Protein AF-A0A1S1LNN0-F1 (afdb_monomer_lite)

InterPro domains:
  IPR021235 Protein of unknown function DUF2637 [PF10935] (146-205)

pLDDT: mean 70.89, std 19.02, range [33.06, 95.12]

Sequence (319 aa):
MTMLDDARTRTDLAAPGPTVPAPIHAKPAAAVIARPAARAPEPTARRRWRFTLGRGTNPALRTIEEHARAQARAFCWAWLLFAMVGSVSGNVLHAWMTAPAALRLGAAVAAIFPPLLLLGATHLVALLISTRRRQYRVIDLVVLVVVMLGAIGVAVFAFTISFYALRDLMVLFGQGSNVAWRWPIAVDLSLIVSSLAMLSLTEARITRSMEAEANSESYDAPAGAEHGEPARPTARRLWWESIAAEVREELIDTRNIADLTPQRLGEILERMYDRSESDRGIRDYTRLRQKEVGAIREAADGVLARTPAADERQRSSAG

Radius of gyration: 38.38 Å; chains: 1; bounding box: 107×59×106 Å

Structure (mmCIF, N/CA/C/O backbone):
data_AF-A0A1S1LNN0-F1
#
_entry.id   AF-A0A1S1LNN0-F1
#
loop_
_atom_site.group_PDB
_atom_site.id
_atom_site.type_symbol
_atom_site.label_atom_id
_atom_site.label_alt_id
_atom_site.label_comp_id
_atom_site.label_asym_id
_atom_site.label_entity_id
_atom_site.label_seq_id
_atom_site.pdbx_PDB_ins_code
_atom_site.Cartn_x
_atom_site.Cartn_y
_atom_site.Cartn_z
_atom_site.occupancy
_atom_site.B_iso_or_equiv
_atom_site.auth_seq_id
_atom_site.auth_comp_id
_atom_site.auth_asym_id
_atom_site.auth_atom_id
_atom_site.pdbx_PDB_model_num
ATOM 1 N N . MET A 1 1 ? 18.664 -1.784 43.456 1.00 34.84 1 MET A N 1
ATOM 2 C CA . MET A 1 1 ? 20.070 -2.141 43.726 1.00 34.84 1 MET A CA 1
ATOM 3 C C . MET A 1 1 ? 20.064 -3.593 44.164 1.00 34.84 1 MET A C 1
ATOM 5 O O . MET A 1 1 ? 19.402 -3.880 45.149 1.00 34.84 1 MET A O 1
ATOM 9 N N . THR A 1 2 ? 20.382 -4.538 43.267 1.00 38.56 2 THR A N 1
ATOM 10 C CA . THR A 1 2 ? 21.723 -5.171 43.147 1.00 38.56 2 THR A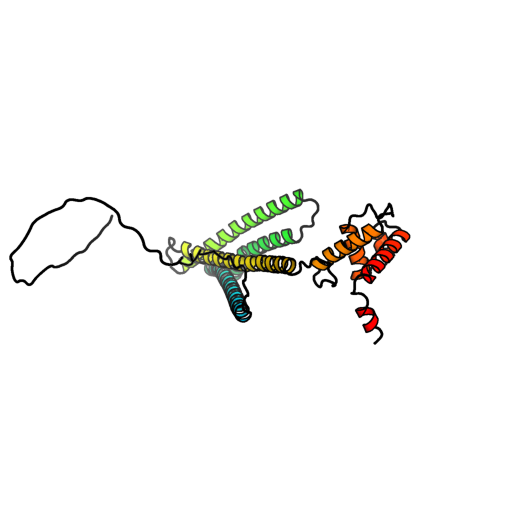 CA 1
ATOM 11 C C . THR A 1 2 ? 22.219 -5.652 44.512 1.00 38.56 2 THR A C 1
ATOM 13 O O . THR A 1 2 ? 22.266 -4.863 45.442 1.00 38.56 2 THR A O 1
ATOM 16 N N . MET A 1 3 ? 22.639 -6.890 44.726 1.00 36.28 3 MET A N 1
ATOM 17 C CA . MET A 1 3 ? 23.088 -7.976 43.852 1.00 36.28 3 MET A CA 1
ATOM 18 C C . MET A 1 3 ? 23.411 -9.156 44.796 1.00 36.28 3 MET A C 1
ATOM 20 O O . MET A 1 3 ? 23.685 -8.872 45.957 1.00 36.28 3 MET A O 1
ATOM 24 N N . LEU A 1 4 ? 23.381 -10.393 44.265 1.00 41.41 4 LEU A N 1
ATOM 25 C CA . LEU A 1 4 ? 24.386 -11.484 44.384 1.00 41.41 4 LEU A CA 1
ATOM 26 C C . LEU A 1 4 ? 24.995 -11.777 45.769 1.00 41.41 4 LEU A C 1
ATOM 28 O O . LEU A 1 4 ? 25.242 -10.899 46.576 1.00 41.41 4 LEU A O 1
ATOM 32 N N . ASP A 1 5 ? 25.436 -12.964 46.128 1.00 43.03 5 ASP A N 1
ATOM 33 C CA . ASP A 1 5 ? 25.590 -14.307 45.568 1.00 43.03 5 ASP A CA 1
ATOM 34 C C . ASP A 1 5 ? 25.956 -15.099 46.842 1.00 43.03 5 ASP A C 1
ATOM 36 O O . ASP A 1 5 ? 26.529 -14.558 47.791 1.00 43.03 5 ASP A O 1
ATOM 40 N N . ASP A 1 6 ? 25.452 -16.301 47.052 1.00 43.91 6 ASP A N 1
ATOM 41 C CA . ASP A 1 6 ? 26.082 -17.531 46.576 1.00 43.91 6 ASP A CA 1
ATOM 42 C C . ASP A 1 6 ? 27.543 -17.713 47.032 1.00 43.91 6 ASP A C 1
ATOM 44 O O . ASP A 1 6 ? 28.437 -16.938 46.707 1.00 43.91 6 ASP A O 1
ATOM 48 N N . ALA A 1 7 ? 27.762 -18.766 47.819 1.00 37.34 7 ALA A N 1
ATOM 49 C CA . ALA A 1 7 ? 28.762 -19.798 47.545 1.00 37.34 7 ALA A CA 1
ATOM 50 C C . ALA A 1 7 ? 28.971 -20.635 48.808 1.00 37.34 7 ALA A C 1
ATOM 52 O O . ALA A 1 7 ? 29.681 -20.290 49.756 1.00 37.34 7 ALA A O 1
ATOM 53 N N . ARG A 1 8 ? 28.318 -21.790 48.794 1.00 35.38 8 ARG A N 1
ATOM 54 C CA . ARG A 1 8 ? 28.466 -22.857 49.766 1.00 35.38 8 ARG A CA 1
ATOM 55 C C . ARG A 1 8 ? 29.575 -23.794 49.279 1.00 35.38 8 ARG A C 1
ATOM 57 O O . ARG A 1 8 ? 29.458 -24.355 48.198 1.00 35.38 8 ARG A O 1
ATOM 64 N N . THR A 1 9 ? 30.528 -24.063 50.177 1.00 39.56 9 THR A N 1
ATOM 65 C CA . THR A 1 9 ? 31.214 -25.360 50.394 1.00 39.56 9 THR A CA 1
ATOM 66 C C . THR A 1 9 ? 32.145 -25.908 49.308 1.00 39.56 9 THR A C 1
ATOM 68 O O . THR A 1 9 ? 31.902 -25.775 48.125 1.00 39.56 9 THR A O 1
ATOM 71 N N . ARG A 1 10 ? 33.177 -26.683 49.626 1.00 36.56 10 ARG A N 1
ATOM 72 C CA . ARG A 1 10 ? 33.871 -27.033 50.873 1.00 36.56 10 ARG A CA 1
ATOM 73 C C . ARG A 1 10 ? 35.053 -27.864 50.402 1.00 36.56 10 ARG A C 1
ATOM 75 O O . ARG A 1 10 ? 34.904 -28.769 49.588 1.00 36.56 10 ARG A O 1
ATOM 82 N N . THR A 1 11 ? 36.196 -27.472 50.909 1.00 36.09 11 THR A N 1
ATOM 83 C CA . THR A 1 11 ? 37.508 -28.073 50.784 1.00 36.09 11 THR A CA 1
ATOM 84 C C . THR A 1 11 ? 37.557 -29.472 51.417 1.00 36.09 11 THR A C 1
ATOM 86 O O . THR A 1 11 ? 36.691 -29.818 52.224 1.00 36.09 11 THR A O 1
ATOM 89 N N . ASP A 1 12 ? 38.660 -30.168 51.120 1.00 35.72 12 ASP A N 1
ATOM 90 C CA . ASP A 1 12 ? 39.371 -31.099 52.013 1.00 35.72 12 ASP A CA 1
ATOM 91 C C . ASP A 1 12 ? 38.894 -32.560 52.069 1.00 35.72 12 ASP A C 1
ATOM 93 O O . ASP A 1 12 ? 37.705 -32.845 52.033 1.00 35.72 12 ASP A O 1
ATOM 97 N N . LEU A 1 13 ? 39.742 -33.583 52.228 1.00 42.28 13 LEU A N 1
ATOM 98 C CA . LEU A 1 13 ? 41.198 -33.744 52.411 1.00 42.28 13 LEU A CA 1
ATOM 99 C C . LEU A 1 13 ? 41.449 -35.270 52.449 1.00 42.28 13 LEU A C 1
ATOM 101 O O . LEU A 1 13 ? 40.583 -35.988 52.944 1.00 42.28 13 LEU A O 1
ATOM 105 N N . ALA A 1 14 ? 42.632 -35.743 52.032 1.00 33.88 14 ALA A N 1
ATOM 106 C CA . ALA A 1 14 ? 43.402 -36.844 52.662 1.00 33.88 14 ALA A CA 1
ATOM 107 C C . ALA A 1 14 ? 44.598 -37.225 51.748 1.00 33.88 14 ALA A C 1
ATOM 109 O O . ALA A 1 14 ? 44.382 -37.842 50.713 1.00 33.88 14 ALA A O 1
ATOM 110 N N . ALA A 1 15 ? 45.824 -36.709 51.928 1.00 49.59 15 ALA A N 1
ATOM 111 C CA . ALA A 1 15 ? 46.864 -37.058 52.927 1.00 49.59 15 ALA A CA 1
ATOM 112 C C . ALA A 1 15 ? 47.795 -38.232 52.454 1.00 49.59 15 ALA A C 1
ATOM 114 O O . ALA A 1 15 ? 47.484 -38.870 51.454 1.00 49.59 15 ALA A O 1
ATOM 115 N N . PRO A 1 16 ? 48.992 -38.461 53.044 1.00 60.56 16 PRO A N 1
ATOM 116 C CA . PRO A 1 16 ? 50.269 -37.982 52.484 1.00 60.56 16 PRO A CA 1
ATOM 117 C C . PRO A 1 16 ? 51.408 -39.040 52.473 1.00 60.56 16 PRO A C 1
ATOM 119 O O . PRO A 1 16 ? 51.288 -40.121 53.040 1.00 60.56 16 PRO A O 1
ATOM 122 N N . GLY A 1 17 ? 52.569 -38.703 51.897 1.00 33.94 17 GLY A N 1
ATOM 123 C CA . GLY A 1 17 ? 53.827 -39.441 52.096 1.00 33.94 17 GLY A CA 1
ATOM 124 C C . GLY A 1 17 ? 55.053 -38.623 51.647 1.00 33.94 17 GLY A C 1
ATOM 125 O O . GLY A 1 17 ? 54.920 -37.859 50.692 1.00 33.94 17 GLY A O 1
ATOM 126 N N . PRO A 1 18 ? 56.210 -38.683 52.340 1.00 54.28 18 PRO A N 1
ATOM 127 C CA . PRO A 1 18 ? 57.025 -37.487 52.568 1.00 54.28 18 PRO A CA 1
ATOM 128 C C . PRO A 1 18 ? 58.434 -37.504 51.929 1.00 54.28 18 PRO A C 1
ATOM 130 O O . PRO A 1 18 ? 59.085 -38.539 51.918 1.00 54.28 18 PRO A O 1
ATOM 133 N N . THR A 1 19 ? 58.896 -36.301 51.526 1.00 45.16 19 THR A N 1
ATOM 134 C CA . THR A 1 19 ? 60.246 -35.682 51.722 1.00 45.16 19 THR A CA 1
ATOM 135 C C . THR A 1 19 ? 61.495 -36.407 51.154 1.00 45.16 19 THR A C 1
ATOM 137 O O . THR A 1 19 ? 61.570 -37.622 51.193 1.00 45.16 19 THR A O 1
ATOM 140 N N . VAL A 1 20 ? 62.564 -35.797 50.609 1.00 53.25 20 VAL A N 1
ATOM 141 C CA . VAL A 1 20 ? 63.583 -34.796 51.070 1.00 53.25 20 VAL A CA 1
ATOM 142 C C . VAL A 1 20 ? 64.494 -34.527 49.789 1.00 53.25 20 VAL A C 1
ATOM 144 O O . VAL A 1 20 ? 64.314 -35.250 48.809 1.00 53.25 20 VAL A O 1
ATOM 147 N N . PRO A 1 21 ? 65.410 -33.526 49.645 1.00 53.28 21 PRO A N 1
ATOM 148 C CA . PRO A 1 21 ? 65.233 -32.407 48.705 1.00 53.28 21 PRO A CA 1
ATOM 149 C C . PRO A 1 21 ? 66.476 -32.049 47.817 1.00 53.28 21 PRO A C 1
ATOM 151 O O . PRO A 1 21 ? 67.539 -32.635 47.955 1.00 53.28 21 PRO A O 1
ATOM 154 N N . ALA A 1 22 ? 66.293 -31.066 46.914 1.00 40.25 22 ALA A N 1
ATOM 155 C CA . ALA A 1 22 ? 67.127 -29.881 46.561 1.00 40.25 22 ALA A CA 1
ATOM 156 C C . ALA A 1 22 ? 68.687 -29.944 46.415 1.00 40.25 22 ALA A C 1
ATOM 158 O O . ALA A 1 22 ? 69.334 -30.864 46.891 1.00 40.25 22 ALA A O 1
ATOM 159 N N . PRO A 1 23 ? 69.369 -28.851 45.992 1.00 57.62 23 PRO A N 1
ATOM 160 C CA . PRO A 1 23 ? 69.166 -27.913 44.866 1.00 57.62 23 PRO A CA 1
ATOM 161 C C . PRO A 1 23 ? 70.494 -27.647 44.086 1.00 57.62 23 PRO A C 1
ATOM 163 O O . PRO A 1 23 ? 71.524 -28.223 44.413 1.00 57.62 23 PRO A O 1
ATOM 166 N N . ILE A 1 24 ? 70.498 -26.725 43.104 1.00 39.38 24 ILE A N 1
ATOM 167 C CA . ILE A 1 24 ? 71.428 -25.560 42.979 1.00 39.38 24 ILE A CA 1
ATOM 168 C C . ILE A 1 24 ? 71.543 -25.053 41.514 1.00 39.38 24 ILE A C 1
ATOM 170 O O . ILE A 1 24 ? 71.919 -25.769 40.591 1.00 39.38 24 ILE A O 1
ATOM 174 N N . HIS A 1 25 ? 71.192 -23.768 41.356 1.00 39.44 25 HIS A N 1
ATOM 175 C CA . HIS A 1 25 ? 71.489 -22.792 40.285 1.00 39.44 25 HIS A CA 1
ATOM 176 C C . HIS A 1 25 ? 72.979 -22.770 39.849 1.00 39.44 25 HIS A C 1
ATOM 178 O O . HIS A 1 25 ? 73.832 -23.089 40.656 1.00 39.44 25 HIS A O 1
ATOM 184 N N . ALA A 1 26 ? 73.471 -22.267 38.711 1.00 37.06 26 ALA A N 1
ATOM 185 C CA . ALA A 1 26 ? 72.989 -21.703 37.448 1.00 37.06 26 ALA A CA 1
ATOM 186 C C . ALA A 1 26 ? 74.243 -21.382 36.571 1.00 37.06 26 ALA A C 1
ATOM 188 O O . ALA A 1 26 ? 75.288 -21.102 37.142 1.00 37.06 26 ALA A O 1
ATOM 189 N N . LYS A 1 27 ? 74.086 -21.395 35.225 1.00 37.97 27 LYS A N 1
ATOM 190 C CA . LYS A 1 27 ? 74.720 -20.614 34.103 1.00 37.97 27 LYS A CA 1
ATOM 191 C C . LYS A 1 27 ? 76.198 -20.116 34.176 1.00 37.97 27 LYS A C 1
ATOM 193 O O . LYS A 1 27 ? 76.626 -19.684 35.236 1.00 37.97 27 LYS A O 1
ATOM 198 N N . PRO A 1 28 ? 76.936 -19.964 33.038 1.00 44.88 28 PRO A N 1
ATOM 199 C CA . PRO A 1 28 ? 76.603 -18.990 31.973 1.00 44.88 28 PRO A CA 1
ATOM 200 C C . PRO A 1 28 ? 76.977 -19.397 30.516 1.00 44.88 28 PRO A C 1
ATOM 202 O O . PRO A 1 28 ? 77.306 -20.538 30.228 1.00 44.88 28 PRO A O 1
ATOM 205 N N . ALA A 1 29 ? 76.802 -18.447 29.587 1.00 37.69 29 ALA A N 1
ATOM 206 C CA . ALA A 1 29 ? 76.735 -18.558 28.124 1.00 37.69 29 ALA A CA 1
ATOM 207 C C . ALA A 1 29 ? 78.073 -18.386 27.369 1.00 37.69 29 ALA A C 1
ATOM 209 O O . ALA A 1 29 ? 78.942 -17.693 27.883 1.00 37.69 29 ALA A O 1
ATOM 210 N N . ALA A 1 30 ? 78.160 -18.877 26.117 1.00 34.41 30 ALA A N 1
ATOM 211 C CA . ALA A 1 30 ? 78.734 -18.190 2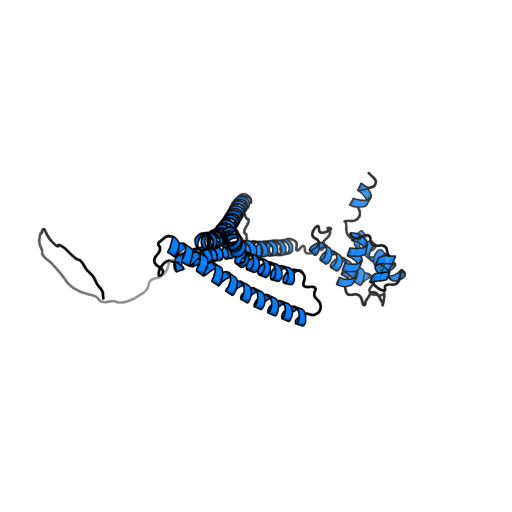4.933 1.00 34.41 30 ALA A CA 1
ATOM 212 C C . ALA A 1 30 ? 78.755 -19.097 23.667 1.00 34.41 30 ALA A C 1
ATOM 214 O O . ALA A 1 30 ? 79.081 -20.268 23.788 1.00 34.41 30 ALA A O 1
ATOM 215 N N . ALA A 1 31 ? 78.383 -18.522 22.502 1.00 33.06 31 ALA A N 1
ATOM 216 C CA . ALA A 1 31 ? 79.024 -18.560 21.157 1.00 33.06 31 ALA A CA 1
ATOM 217 C C . ALA A 1 31 ? 79.656 -19.890 20.621 1.00 33.06 31 ALA A C 1
ATOM 219 O O . ALA A 1 31 ? 80.317 -20.585 21.364 1.00 33.06 31 ALA A O 1
ATOM 220 N N . VAL A 1 32 ? 79.671 -20.321 19.345 1.00 35.94 32 VAL A N 1
ATOM 221 C CA . VAL A 1 32 ? 79.468 -19.742 17.999 1.00 35.94 32 VAL A CA 1
ATOM 222 C C . VAL A 1 32 ? 79.773 -20.874 16.968 1.00 35.94 32 VAL A C 1
ATOM 224 O O . VAL A 1 32 ? 80.665 -21.676 17.206 1.00 35.94 32 VAL A O 1
ATOM 227 N N . ILE A 1 33 ? 79.061 -20.893 15.825 1.00 40.41 33 ILE A N 1
ATOM 228 C CA . ILE A 1 33 ? 79.388 -21.479 14.489 1.00 40.41 33 ILE A CA 1
ATOM 229 C C . ILE A 1 33 ? 79.557 -23.012 14.307 1.00 40.41 33 ILE A C 1
ATOM 231 O O . ILE A 1 33 ? 80.569 -23.588 14.683 1.00 40.41 33 ILE A O 1
ATOM 235 N N . ALA A 1 34 ? 78.658 -23.606 13.498 1.00 34.88 34 ALA A N 1
ATOM 236 C CA . ALA A 1 34 ? 79.009 -24.482 12.360 1.00 34.88 34 ALA A CA 1
ATOM 237 C C . ALA A 1 34 ? 77.820 -24.676 11.375 1.00 34.88 34 ALA A C 1
ATOM 239 O O . ALA A 1 34 ? 76.770 -25.204 11.730 1.00 34.88 34 ALA A O 1
ATOM 240 N N . ARG A 1 35 ? 78.005 -24.278 10.110 1.00 37.50 35 ARG A N 1
ATOM 241 C CA . ARG A 1 35 ? 77.348 -24.798 8.878 1.00 37.50 35 ARG A CA 1
ATOM 242 C C . ARG A 1 35 ? 78.519 -25.348 8.023 1.00 37.50 35 ARG A C 1
ATOM 244 O O . ARG A 1 35 ? 79.588 -24.756 8.179 1.00 37.50 35 ARG A O 1
ATOM 251 N N . PRO A 1 36 ? 78.406 -26.347 7.108 1.00 47.22 36 PRO A N 1
ATOM 252 C CA . PRO A 1 36 ? 77.242 -26.637 6.256 1.00 47.22 36 PRO A CA 1
ATOM 253 C C . PRO A 1 36 ? 76.986 -28.127 5.894 1.00 47.22 36 PRO A C 1
ATOM 255 O O . PRO A 1 36 ? 77.869 -28.966 5.963 1.00 47.22 36 PRO A O 1
ATOM 258 N N . ALA A 1 37 ? 75.790 -28.436 5.381 1.00 39.66 37 ALA A N 1
ATOM 259 C CA . ALA A 1 37 ? 75.609 -29.396 4.282 1.00 39.66 37 ALA A CA 1
ATOM 260 C C . ALA A 1 37 ? 74.232 -29.179 3.640 1.00 39.66 37 ALA A C 1
ATOM 262 O O . ALA A 1 37 ? 73.208 -29.112 4.319 1.00 39.66 37 ALA A O 1
ATOM 263 N N . ALA A 1 38 ? 74.238 -28.996 2.325 1.00 49.12 38 ALA A N 1
ATOM 264 C CA . ALA A 1 38 ? 73.082 -28.700 1.498 1.00 49.12 38 ALA A CA 1
ATOM 265 C C . ALA A 1 38 ? 72.064 -29.854 1.481 1.00 49.12 38 ALA A C 1
ATOM 267 O O . ALA A 1 38 ? 72.428 -31.012 1.279 1.00 49.12 38 ALA A O 1
ATOM 268 N N . ARG A 1 39 ? 70.774 -29.523 1.598 1.00 40.53 39 ARG A N 1
ATOM 269 C CA . ARG A 1 39 ? 69.677 -30.391 1.157 1.00 40.53 39 ARG A CA 1
ATOM 270 C C . ARG A 1 39 ? 68.624 -29.553 0.429 1.00 40.53 39 ARG A C 1
ATOM 272 O O . ARG A 1 39 ? 68.425 -28.390 0.762 1.00 40.53 39 ARG A O 1
ATOM 279 N N . ALA A 1 40 ? 68.084 -30.173 -0.615 1.00 49.84 40 ALA A N 1
ATOM 280 C CA . ALA A 1 40 ? 67.358 -29.660 -1.777 1.00 49.84 40 ALA A CA 1
ATOM 281 C C . ALA A 1 40 ? 66.280 -28.577 -1.529 1.00 49.84 40 ALA A C 1
ATOM 283 O O . ALA A 1 40 ? 65.714 -28.513 -0.440 1.00 49.84 40 ALA A O 1
ATOM 284 N N . PRO A 1 41 ? 65.963 -27.747 -2.548 1.00 46.62 41 PRO A N 1
ATOM 285 C CA . PRO A 1 41 ? 64.968 -26.687 -2.421 1.00 46.62 41 PRO A CA 1
ATOM 286 C C . PRO A 1 41 ? 63.565 -27.264 -2.199 1.00 46.62 41 PRO A C 1
ATOM 288 O O . PRO A 1 41 ? 63.041 -27.992 -3.043 1.00 46.62 41 PRO A O 1
ATOM 291 N N . GLU A 1 42 ? 62.939 -26.899 -1.079 1.00 48.78 42 GLU A N 1
ATOM 292 C CA . GLU A 1 42 ? 61.504 -27.087 -0.893 1.00 48.78 42 GLU A CA 1
ATOM 293 C C . GLU A 1 42 ? 60.728 -26.288 -1.952 1.00 48.78 42 GLU A C 1
ATOM 295 O O . GLU A 1 42 ? 61.027 -25.106 -2.180 1.00 48.78 42 GLU A O 1
ATOM 300 N N . PRO A 1 43 ? 59.689 -26.870 -2.577 1.00 47.56 43 PRO A N 1
ATOM 301 C CA . PRO A 1 43 ? 58.743 -26.084 -3.338 1.00 47.56 43 PRO A CA 1
ATOM 302 C C . PRO A 1 43 ? 57.985 -25.203 -2.349 1.00 47.56 43 PRO A C 1
ATOM 304 O O . PRO A 1 43 ? 57.064 -25.643 -1.664 1.00 47.56 43 PRO A O 1
ATOM 307 N N . THR A 1 44 ? 58.385 -23.934 -2.284 1.00 45.69 44 THR A N 1
ATOM 308 C CA . THR A 1 44 ? 57.585 -22.872 -1.682 1.00 45.69 44 THR A CA 1
ATOM 309 C C . THR A 1 44 ? 56.177 -22.950 -2.262 1.00 45.69 44 THR A C 1
ATOM 311 O O . THR A 1 44 ? 55.905 -22.517 -3.383 1.00 45.69 44 THR A O 1
ATOM 314 N N . ALA A 1 45 ? 55.262 -23.521 -1.482 1.00 49.62 45 ALA A N 1
ATOM 315 C CA . ALA A 1 45 ? 53.837 -23.422 -1.704 1.00 49.62 45 ALA A CA 1
ATOM 316 C C . ALA A 1 45 ? 53.452 -21.959 -1.463 1.00 49.62 45 ALA A C 1
ATOM 318 O O . ALA A 1 45 ? 52.895 -21.582 -0.433 1.00 49.62 45 ALA A O 1
ATOM 319 N N . ARG A 1 46 ? 53.792 -21.100 -2.432 1.00 47.44 46 ARG A N 1
ATOM 320 C CA . ARG A 1 46 ? 53.172 -19.797 -2.610 1.00 47.44 46 ARG A CA 1
ATOM 321 C C . ARG A 1 46 ? 51.688 -20.085 -2.729 1.00 47.44 46 ARG A C 1
ATOM 323 O O . ARG A 1 46 ? 51.208 -20.507 -3.780 1.00 47.44 46 ARG A O 1
ATOM 330 N N . ARG A 1 47 ? 50.980 -19.864 -1.624 1.00 52.47 47 ARG A N 1
ATOM 331 C CA . ARG A 1 47 ? 49.527 -19.778 -1.526 1.00 52.47 47 ARG A CA 1
ATOM 332 C C . ARG A 1 47 ? 49.090 -18.609 -2.413 1.00 52.47 47 ARG A C 1
ATOM 334 O O . ARG A 1 47 ? 48.857 -17.494 -1.965 1.00 52.47 47 ARG A O 1
ATOM 341 N N . ARG A 1 48 ? 49.095 -18.847 -3.724 1.00 43.00 48 ARG A N 1
ATOM 342 C CA . ARG A 1 48 ? 48.541 -17.960 -4.733 1.00 43.00 48 ARG A CA 1
ATOM 343 C C . ARG A 1 48 ? 47.040 -18.074 -4.537 1.00 43.00 48 ARG A C 1
ATOM 345 O O . ARG A 1 48 ? 46.454 -19.094 -4.889 1.00 43.00 48 ARG A O 1
ATOM 352 N N . TRP A 1 49 ? 46.445 -17.057 -3.921 1.00 42.88 49 TRP A N 1
ATOM 353 C CA . TRP A 1 49 ? 45.005 -16.844 -3.931 1.00 42.88 49 TRP A CA 1
ATOM 354 C C . TRP A 1 49 ? 44.565 -16.759 -5.392 1.00 42.88 49 TRP A C 1
ATOM 356 O O . TRP A 1 49 ? 44.607 -15.703 -6.018 1.00 42.88 49 TRP A O 1
ATOM 366 N N . ARG A 1 50 ? 44.233 -17.909 -5.982 1.00 39.03 50 ARG A N 1
ATOM 367 C CA . ARG A 1 50 ? 43.533 -17.960 -7.256 1.00 39.03 50 ARG A CA 1
ATOM 368 C C . ARG A 1 50 ? 42.102 -17.580 -6.915 1.00 39.03 50 ARG A C 1
ATOM 370 O O . ARG A 1 50 ? 41.336 -18.409 -6.438 1.00 39.03 50 ARG A O 1
ATOM 377 N N . PHE A 1 51 ? 41.774 -16.310 -7.125 1.00 47.56 51 PHE A N 1
ATOM 378 C CA . PHE A 1 51 ? 40.408 -15.897 -7.413 1.00 47.56 51 PHE A CA 1
ATOM 379 C C . PHE A 1 51 ? 39.971 -16.645 -8.676 1.00 47.56 51 PHE A C 1
ATOM 381 O O . PHE A 1 51 ? 40.094 -16.153 -9.792 1.00 47.56 51 PHE A O 1
ATOM 388 N N . THR A 1 52 ? 39.529 -17.887 -8.520 1.00 47.19 52 THR A N 1
ATOM 389 C CA . THR A 1 52 ? 38.777 -18.576 -9.560 1.00 47.19 52 THR A CA 1
ATOM 390 C C . THR A 1 52 ? 37.349 -18.056 -9.480 1.00 47.19 52 THR A C 1
ATOM 392 O O . THR A 1 52 ? 36.495 -18.656 -8.827 1.00 47.19 52 THR A O 1
ATOM 395 N N . LEU A 1 53 ? 37.089 -16.925 -10.146 1.00 52.19 53 LEU A N 1
ATOM 396 C CA . LEU A 1 53 ? 35.775 -16.693 -10.741 1.00 52.19 53 LEU A CA 1
ATOM 397 C C . LEU A 1 53 ? 35.587 -17.779 -11.802 1.00 52.19 53 LEU A C 1
ATOM 399 O O . LEU A 1 53 ? 36.003 -17.665 -12.945 1.00 52.19 53 LEU A O 1
ATOM 403 N N . GLY A 1 54 ? 35.036 -18.892 -11.353 1.00 47.09 54 GLY A N 1
ATOM 404 C CA . GLY A 1 54 ? 34.703 -20.045 -12.167 1.00 47.09 54 GLY A CA 1
ATOM 405 C C . GLY A 1 54 ? 33.554 -20.753 -11.486 1.00 47.09 54 GLY A C 1
ATOM 406 O O . GLY A 1 54 ? 33.676 -21.904 -11.082 1.00 47.09 54 GLY A O 1
ATOM 407 N N . ARG A 1 55 ? 32.451 -20.028 -11.259 1.00 52.09 55 ARG A N 1
ATOM 408 C CA . ARG A 1 55 ? 31.232 -20.603 -10.694 1.00 52.09 55 ARG A CA 1
ATOM 409 C C . ARG A 1 55 ? 30.510 -21.374 -11.802 1.00 52.09 55 ARG A C 1
ATOM 411 O O . ARG A 1 55 ? 29.464 -20.952 -12.288 1.00 52.09 55 ARG A O 1
ATOM 418 N N . GLY A 1 56 ? 31.080 -22.515 -12.189 1.00 52.16 56 GLY A N 1
ATOM 419 C CA . GLY A 1 56 ? 30.335 -23.587 -12.837 1.00 52.16 56 GLY A CA 1
ATOM 420 C C . GLY A 1 56 ? 29.258 -24.035 -11.857 1.00 52.16 56 GLY A C 1
ATOM 421 O O . GLY A 1 56 ? 29.505 -24.825 -10.951 1.00 52.16 56 GLY A O 1
ATOM 422 N N . THR A 1 57 ? 28.086 -23.417 -11.947 1.00 60.53 57 THR A N 1
ATOM 423 C CA . THR A 1 57 ? 26.956 -23.732 -11.077 1.00 60.53 57 THR A CA 1
ATOM 424 C C . THR A 1 57 ? 26.359 -25.029 -11.595 1.00 60.53 57 THR A C 1
ATOM 426 O O . THR A 1 57 ? 25.793 -25.063 -12.684 1.00 60.53 57 THR A O 1
ATOM 429 N N . ASN A 1 58 ? 26.540 -26.112 -10.838 1.00 65.50 58 ASN A N 1
ATOM 430 C CA . ASN A 1 58 ? 25.962 -27.410 -11.165 1.00 65.50 58 ASN A CA 1
ATOM 431 C C . ASN A 1 58 ? 24.436 -27.238 -11.358 1.00 65.50 58 ASN A C 1
ATOM 433 O O . ASN A 1 58 ? 23.797 -26.660 -10.470 1.00 65.50 58 ASN A O 1
ATOM 437 N N . PRO A 1 59 ? 23.841 -27.684 -12.483 1.00 69.88 59 PRO A N 1
ATOM 438 C CA . PRO A 1 59 ? 22.416 -27.493 -12.761 1.00 69.88 59 PRO A CA 1
ATOM 439 C C . PRO A 1 59 ? 21.516 -28.018 -11.634 1.00 69.88 59 PRO A C 1
ATOM 441 O O . PRO A 1 59 ? 20.518 -27.380 -11.315 1.00 69.88 59 PRO A O 1
ATOM 444 N N . ALA A 1 60 ? 21.921 -29.091 -10.945 1.00 70.38 60 ALA A N 1
ATOM 445 C CA . ALA A 1 60 ? 21.190 -29.628 -9.796 1.00 70.38 60 ALA A CA 1
ATOM 446 C C . ALA A 1 60 ? 21.181 -28.688 -8.570 1.00 70.38 60 ALA A C 1
ATOM 448 O O . ALA A 1 60 ? 20.201 -28.633 -7.828 1.00 70.38 60 ALA A O 1
ATOM 449 N N . LEU A 1 61 ? 22.249 -27.911 -8.348 1.00 70.00 61 LEU A N 1
ATOM 450 C CA . LEU A 1 61 ? 22.289 -26.913 -7.270 1.00 70.00 61 LEU A CA 1
ATOM 451 C C . LEU A 1 61 ? 21.449 -25.680 -7.628 1.00 70.00 61 LEU A C 1
ATOM 453 O O . LEU A 1 61 ? 20.761 -25.145 -6.763 1.00 70.00 61 LEU A O 1
ATOM 457 N N . ARG A 1 62 ? 21.430 -25.274 -8.909 1.00 69.81 62 ARG A N 1
ATOM 458 C CA . ARG A 1 62 ? 20.560 -24.184 -9.389 1.00 69.81 62 ARG A CA 1
ATOM 459 C C . ARG A 1 62 ? 19.090 -24.495 -9.158 1.00 69.81 62 ARG A C 1
ATOM 461 O O . ARG A 1 62 ? 18.385 -23.652 -8.612 1.00 69.81 62 ARG A O 1
ATOM 468 N N . THR A 1 63 ? 18.648 -25.706 -9.498 1.00 75.50 63 THR A N 1
ATOM 469 C CA . THR A 1 63 ? 17.255 -26.109 -9.287 1.00 75.50 63 THR A CA 1
ATOM 470 C C . THR A 1 63 ? 16.893 -26.081 -7.805 1.00 75.50 63 THR A C 1
ATOM 472 O O . THR A 1 63 ? 15.865 -25.514 -7.452 1.00 75.50 63 THR A O 1
ATOM 475 N N . ILE A 1 64 ? 17.743 -26.599 -6.911 1.00 78.31 64 ILE A N 1
ATOM 476 C CA . ILE A 1 64 ? 17.480 -26.567 -5.459 1.00 78.31 64 ILE A CA 1
ATOM 477 C C . ILE A 1 64 ? 17.392 -25.120 -4.948 1.00 78.31 64 ILE A C 1
ATOM 479 O O . ILE A 1 64 ? 16.460 -24.772 -4.222 1.00 78.31 64 ILE A O 1
ATOM 483 N N . GLU A 1 65 ? 18.312 -24.248 -5.366 1.00 78.88 65 GLU A N 1
ATOM 484 C CA . GLU A 1 65 ? 18.292 -22.835 -4.983 1.00 78.88 65 GLU A CA 1
ATOM 485 C C . GLU A 1 65 ? 17.073 -22.075 -5.533 1.00 78.88 65 GLU A C 1
ATOM 487 O O . GLU A 1 65 ? 16.564 -21.161 -4.884 1.00 78.88 65 GLU A O 1
ATOM 492 N N . GLU A 1 66 ? 16.612 -22.395 -6.741 1.00 80.00 66 GLU A N 1
ATOM 493 C CA . GLU A 1 66 ? 15.415 -21.798 -7.341 1.00 80.00 66 GLU A CA 1
ATOM 494 C C . GLU A 1 66 ? 14.145 -22.198 -6.590 1.00 80.00 66 GLU A C 1
ATOM 496 O O . GLU A 1 66 ? 13.336 -21.324 -6.268 1.00 80.00 66 GLU A O 1
ATOM 501 N N . HIS A 1 67 ? 14.010 -23.477 -6.228 1.00 80.75 67 HIS A N 1
ATOM 502 C CA . HIS A 1 67 ? 12.891 -23.964 -5.420 1.00 80.75 67 HIS A CA 1
ATOM 503 C C . HIS A 1 67 ? 12.896 -23.334 -4.023 1.00 80.75 67 HIS A C 1
ATOM 505 O O . HIS A 1 67 ? 11.860 -22.843 -3.572 1.00 80.75 67 HIS A O 1
ATOM 511 N N . ALA A 1 68 ? 14.060 -23.251 -3.370 1.00 83.25 68 ALA A N 1
ATOM 512 C CA . ALA A 1 68 ? 14.195 -22.597 -2.069 1.00 83.25 68 ALA A CA 1
ATOM 513 C C . ALA A 1 68 ? 13.822 -21.103 -2.131 1.00 83.25 68 ALA A C 1
ATOM 515 O O . ALA A 1 68 ? 13.122 -20.593 -1.257 1.00 83.25 68 ALA A O 1
ATOM 516 N N . ARG A 1 69 ? 14.224 -20.390 -3.195 1.00 80.50 69 ARG A N 1
ATOM 517 C CA . ARG A 1 69 ? 13.836 -18.984 -3.412 1.00 80.50 69 ARG A CA 1
ATOM 518 C C . ARG A 1 69 ? 12.341 -18.835 -3.672 1.00 80.50 69 ARG A C 1
ATOM 520 O O . ARG A 1 69 ? 11.742 -17.897 -3.154 1.00 80.50 69 ARG A O 1
ATOM 527 N N . ALA A 1 70 ? 11.738 -19.727 -4.457 1.00 82.31 70 ALA A N 1
ATOM 528 C CA . ALA A 1 70 ? 10.301 -19.720 -4.718 1.00 82.31 70 ALA A CA 1
ATOM 529 C C . ALA A 1 70 ? 9.497 -19.965 -3.431 1.00 82.31 70 ALA A C 1
ATOM 531 O O . ALA A 1 70 ? 8.558 -19.221 -3.154 1.00 82.31 70 ALA A O 1
ATOM 532 N N . GLN A 1 71 ? 9.921 -20.930 -2.609 1.00 84.44 71 GLN A N 1
ATOM 533 C CA . GLN A 1 71 ? 9.334 -21.200 -1.295 1.00 84.44 71 GLN A CA 1
ATOM 534 C C . GLN A 1 71 ? 9.482 -20.012 -0.343 1.00 84.44 71 GLN A C 1
ATOM 536 O O . GLN A 1 71 ? 8.494 -19.596 0.256 1.00 84.44 71 GLN A O 1
ATOM 541 N N . ALA A 1 72 ? 10.672 -19.409 -0.248 1.00 85.19 72 ALA A N 1
ATOM 542 C CA . ALA A 1 72 ? 10.887 -18.218 0.572 1.00 85.19 72 ALA A CA 1
ATOM 543 C C . ALA A 1 72 ? 9.982 -17.057 0.132 1.00 85.19 72 ALA A C 1
ATOM 545 O O . ALA A 1 72 ? 9.394 -16.373 0.968 1.00 85.19 72 ALA A O 1
ATOM 546 N N . ARG A 1 73 ? 9.809 -16.863 -1.182 1.00 85.69 73 ARG A N 1
ATOM 547 C CA . ARG A 1 73 ? 8.911 -15.837 -1.730 1.00 85.69 73 ARG A CA 1
ATOM 548 C C . ARG A 1 73 ? 7.451 -16.114 -1.403 1.00 85.69 73 ARG A C 1
ATOM 550 O O . ARG A 1 73 ? 6.758 -15.193 -0.984 1.00 85.69 73 ARG A O 1
ATOM 557 N N . ALA A 1 74 ? 7.003 -17.356 -1.583 1.00 85.88 74 ALA A N 1
ATOM 558 C CA . ALA A 1 74 ? 5.646 -17.777 -1.256 1.00 85.88 74 ALA A CA 1
ATOM 559 C C . ALA A 1 74 ? 5.363 -17.606 0.240 1.00 85.88 74 ALA A C 1
ATOM 561 O O . ALA A 1 74 ? 4.323 -17.066 0.602 1.00 85.88 74 ALA A O 1
ATOM 562 N N . PHE A 1 75 ? 6.318 -17.975 1.098 1.00 87.44 75 PHE A N 1
ATOM 563 C CA . PHE A 1 75 ? 6.229 -17.767 2.539 1.00 87.44 75 PHE A CA 1
ATOM 564 C C . PHE A 1 75 ? 6.138 -16.279 2.899 1.00 87.44 75 PHE A C 1
ATOM 566 O O . PHE A 1 75 ? 5.234 -15.893 3.633 1.00 87.44 75 PHE A O 1
ATOM 573 N N . CYS A 1 76 ? 7.007 -15.426 2.341 1.00 86.94 76 CYS A N 1
ATOM 574 C CA . CYS A 1 76 ? 6.952 -13.979 2.586 1.00 86.94 76 CYS A CA 1
ATOM 575 C C . CYS A 1 76 ? 5.610 -13.381 2.134 1.00 86.94 76 CYS A C 1
ATOM 577 O O . CYS A 1 76 ? 5.012 -12.591 2.861 1.00 86.94 76 CYS A O 1
ATOM 579 N N . TRP A 1 77 ? 5.107 -13.785 0.962 1.00 90.00 77 TRP A N 1
ATOM 580 C CA . TRP A 1 77 ? 3.802 -13.349 0.455 1.00 90.00 77 TRP A CA 1
ATOM 581 C C . TRP A 1 77 ? 2.644 -13.812 1.338 1.00 90.00 77 TRP A C 1
ATOM 583 O O . TRP A 1 77 ? 1.774 -13.011 1.673 1.00 90.00 77 TRP A O 1
ATOM 593 N N . ALA A 1 78 ? 2.646 -15.082 1.743 1.00 88.75 78 ALA A N 1
ATOM 594 C CA . ALA A 1 78 ? 1.640 -15.633 2.641 1.00 88.75 78 ALA A CA 1
ATOM 595 C C . ALA A 1 78 ? 1.657 -14.915 3.997 1.00 88.75 78 ALA A C 1
ATOM 597 O O . ALA A 1 78 ? 0.601 -14.552 4.508 1.00 88.75 78 ALA A O 1
ATOM 598 N N . TRP A 1 79 ? 2.843 -14.639 4.545 1.00 87.75 79 TRP A N 1
ATOM 599 C CA . TRP A 1 79 ? 2.993 -13.900 5.795 1.00 87.75 79 TRP A CA 1
ATOM 600 C C . TRP A 1 79 ? 2.534 -12.443 5.676 1.00 87.75 79 TRP A C 1
ATOM 602 O O . TRP A 1 79 ? 1.840 -11.952 6.561 1.00 87.75 79 TRP A O 1
ATOM 612 N N . LEU A 1 80 ? 2.864 -11.752 4.577 1.00 86.50 80 LEU A N 1
ATOM 613 C CA . LEU A 1 80 ? 2.371 -10.394 4.313 1.00 86.50 80 LEU A CA 1
ATOM 614 C C . LEU A 1 80 ? 0.847 -10.359 4.251 1.00 86.50 80 LEU A C 1
ATOM 616 O O . LEU A 1 80 ? 0.227 -9.499 4.871 1.00 86.50 80 LEU A O 1
ATOM 620 N N . LEU A 1 81 ? 0.248 -11.307 3.530 1.00 88.62 81 LEU A N 1
ATOM 621 C CA . LEU A 1 81 ? -1.200 -11.406 3.409 1.00 88.62 81 LEU A CA 1
ATOM 622 C C . LEU A 1 81 ? -1.845 -11.719 4.763 1.00 88.62 81 LEU A C 1
ATOM 624 O O . LEU A 1 81 ? -2.827 -11.085 5.133 1.00 88.62 81 LEU A O 1
ATOM 628 N N . PHE A 1 82 ? -1.254 -12.630 5.536 1.00 88.62 82 PHE A N 1
ATOM 629 C CA . PHE A 1 82 ? -1.701 -12.944 6.889 1.00 88.62 82 PHE A CA 1
ATOM 630 C C . PHE A 1 82 ? -1.640 -11.721 7.817 1.00 88.62 82 PHE A C 1
ATOM 632 O O . PHE A 1 82 ? -2.631 -11.400 8.471 1.00 88.62 82 PHE A O 1
ATOM 639 N N . ALA A 1 83 ? -0.517 -10.998 7.836 1.00 85.56 83 ALA A N 1
ATOM 640 C CA . ALA A 1 83 ? -0.346 -9.794 8.648 1.00 85.56 83 ALA A CA 1
ATOM 641 C C . ALA A 1 83 ? -1.318 -8.677 8.232 1.00 85.56 83 ALA A C 1
ATOM 643 O O . ALA A 1 83 ? -1.939 -8.047 9.088 1.00 85.56 83 ALA A O 1
ATOM 644 N N . MET A 1 84 ? -1.508 -8.468 6.925 1.00 88.94 84 MET A N 1
ATOM 645 C CA . MET A 1 84 ? -2.465 -7.497 6.390 1.00 88.94 84 MET A CA 1
ATOM 646 C C . MET A 1 84 ? -3.903 -7.847 6.794 1.00 88.94 84 MET A C 1
ATOM 648 O O . MET A 1 84 ? -4.627 -6.982 7.286 1.00 88.94 84 MET A O 1
ATOM 652 N N . VAL A 1 85 ? -4.311 -9.111 6.649 1.00 89.19 85 VAL A N 1
ATOM 653 C CA . VAL A 1 85 ? -5.641 -9.577 7.074 1.00 89.19 85 VAL A CA 1
ATOM 654 C C . VAL A 1 85 ? -5.818 -9.413 8.582 1.00 89.19 85 VAL A C 1
ATOM 656 O O . VAL A 1 85 ? -6.862 -8.927 9.012 1.00 89.19 85 VAL A O 1
ATOM 659 N N . GLY A 1 86 ? -4.810 -9.762 9.386 1.00 86.31 86 GLY A N 1
ATOM 660 C CA . GLY A 1 86 ? -4.837 -9.588 10.840 1.00 86.31 86 GLY A CA 1
ATOM 661 C C . GLY A 1 86 ? -4.988 -8.123 11.260 1.00 86.31 86 GLY A C 1
ATOM 662 O O . GLY A 1 86 ? -5.814 -7.814 12.116 1.00 86.31 86 GLY A O 1
ATOM 663 N N . SER A 1 87 ? -4.258 -7.215 10.609 1.00 87.06 87 SER A N 1
ATOM 664 C CA . SER A 1 87 ? -4.343 -5.768 10.845 1.00 87.06 87 SER A CA 1
ATOM 665 C C . SER A 1 87 ? -5.739 -5.214 10.523 1.00 87.06 87 SER A C 1
ATOM 667 O O . SER A 1 87 ? -6.374 -4.591 11.376 1.00 87.06 87 SER A O 1
ATOM 669 N N . VAL A 1 88 ? -6.278 -5.522 9.335 1.00 89.88 88 VAL A N 1
ATOM 670 C CA . VAL A 1 88 ? -7.627 -5.084 8.930 1.00 89.88 88 VAL A CA 1
ATOM 671 C C . VAL A 1 88 ? -8.695 -5.674 9.851 1.00 89.88 88 VAL A C 1
ATOM 673 O O . VAL A 1 88 ? -9.588 -4.957 10.302 1.00 89.88 88 VAL A O 1
ATOM 676 N N . SER A 1 89 ? -8.583 -6.962 10.181 1.00 89.12 89 SER A N 1
ATOM 677 C CA . SER A 1 89 ? -9.522 -7.643 11.079 1.00 89.12 89 SER A CA 1
ATOM 678 C C . SER A 1 89 ? -9.513 -7.027 12.477 1.00 89.12 89 SER A C 1
ATOM 680 O O . SER A 1 89 ? -10.575 -6.881 13.072 1.00 89.12 89 SER A O 1
ATOM 682 N N . GLY A 1 90 ? -8.347 -6.614 12.985 1.00 87.56 90 GLY A N 1
ATOM 683 C CA . GLY A 1 90 ? -8.223 -5.915 14.264 1.00 87.56 90 GLY A CA 1
ATOM 684 C C . GLY A 1 90 ? -9.005 -4.600 14.296 1.00 87.56 90 GLY A C 1
ATOM 685 O O . GLY A 1 90 ? -9.768 -4.366 15.233 1.00 87.56 90 GLY A O 1
ATOM 686 N N . ASN A 1 91 ? -8.893 -3.784 13.244 1.00 92.19 91 ASN A N 1
ATOM 687 C CA . ASN A 1 91 ? -9.647 -2.529 13.127 1.00 92.19 91 ASN A CA 1
ATOM 688 C C . ASN A 1 91 ? -11.161 -2.777 13.081 1.00 92.19 91 ASN A C 1
ATOM 690 O O . ASN A 1 91 ? -11.928 -2.125 13.792 1.00 92.19 91 ASN A O 1
ATOM 694 N N . VAL A 1 92 ? -11.585 -3.746 12.266 1.00 92.44 92 VAL A N 1
ATOM 695 C CA . VAL A 1 92 ? -12.994 -4.138 12.128 1.00 92.44 92 VAL A CA 1
ATOM 696 C C . VAL A 1 92 ? -13.552 -4.649 13.455 1.00 92.44 92 VAL A C 1
ATOM 698 O O . VAL A 1 92 ? -14.640 -4.245 13.863 1.00 92.44 92 VAL A O 1
ATOM 701 N N . LEU A 1 93 ? -12.801 -5.505 14.152 1.00 91.88 93 LEU A N 1
ATOM 702 C CA . LEU A 1 93 ? -13.218 -6.093 15.421 1.00 91.88 93 LEU A CA 1
ATOM 703 C C . LEU A 1 93 ? -13.320 -5.038 16.521 1.00 91.88 93 LEU A C 1
ATOM 705 O O . LEU A 1 93 ? -14.304 -5.022 17.258 1.00 91.88 93 LEU A O 1
ATOM 709 N N . HIS A 1 94 ? -12.347 -4.128 16.593 1.00 90.50 94 HIS A N 1
ATOM 710 C CA . HIS A 1 94 ? -12.390 -3.002 17.517 1.00 90.50 94 HIS A CA 1
ATOM 711 C C . HIS A 1 94 ? -13.654 -2.162 17.300 1.00 90.50 94 HIS A C 1
ATOM 713 O O . HIS A 1 94 ? -14.405 -1.944 18.248 1.00 90.50 94 HIS A O 1
ATOM 719 N N . ALA A 1 95 ? -13.934 -1.755 16.058 1.00 90.81 95 ALA A N 1
ATOM 720 C CA . ALA A 1 95 ? -15.116 -0.960 15.729 1.00 90.81 95 ALA A CA 1
ATOM 721 C C . ALA A 1 95 ? -16.430 -1.708 15.997 1.00 90.81 95 ALA A C 1
ATOM 723 O O . ALA A 1 95 ? -17.395 -1.119 16.480 1.00 90.81 95 ALA A O 1
ATOM 724 N N . TRP A 1 96 ? -16.474 -3.015 15.735 1.00 91.38 96 TRP A N 1
ATOM 725 C CA . TRP A 1 96 ? -17.640 -3.846 16.036 1.00 91.38 96 TRP A CA 1
ATOM 726 C C . TRP A 1 96 ? -17.931 -3.926 17.540 1.00 91.38 96 TRP A C 1
ATOM 728 O O . TRP A 1 96 ? -19.093 -3.905 17.952 1.00 91.38 96 TRP A O 1
ATOM 738 N N . MET A 1 97 ? -16.881 -4.025 18.360 1.00 90.00 97 MET A N 1
ATOM 739 C CA . MET A 1 97 ? -16.997 -4.150 19.814 1.00 90.00 97 MET A CA 1
ATOM 740 C C . MET A 1 97 ? -17.295 -2.819 20.510 1.00 90.00 97 MET A C 1
ATOM 742 O O . MET A 1 97 ? -18.003 -2.819 21.515 1.00 90.00 97 MET A O 1
ATOM 746 N N . THR A 1 98 ? -16.790 -1.697 19.994 1.00 88.56 98 THR A N 1
ATOM 747 C CA . THR A 1 98 ? -16.990 -0.368 20.598 1.00 88.56 98 THR A CA 1
ATOM 748 C C . THR A 1 98 ? -18.250 0.347 20.110 1.00 88.56 98 THR A C 1
ATOM 750 O O . THR A 1 98 ? -18.771 1.210 20.818 1.00 88.56 98 THR A O 1
ATOM 753 N N . ALA A 1 99 ? -18.779 -0.003 18.934 1.00 88.50 99 ALA A N 1
ATOM 754 C CA . ALA A 1 99 ? -19.939 0.680 18.371 1.00 88.50 99 ALA A CA 1
ATOM 755 C C . ALA A 1 99 ? -21.280 0.292 19.040 1.00 88.50 99 ALA A C 1
ATOM 757 O O . ALA A 1 99 ? -21.512 -0.880 19.371 1.00 88.50 99 ALA A O 1
ATOM 758 N N . PRO A 1 100 ? -22.231 1.247 19.152 1.00 86.50 100 PRO A N 1
ATOM 759 C CA . PRO A 1 100 ? -23.609 0.972 19.558 1.00 86.50 100 PRO A CA 1
ATOM 760 C C . PRO A 1 100 ? -24.273 -0.068 18.649 1.00 86.50 100 PRO A C 1
ATOM 762 O O . PRO A 1 100 ? -24.036 -0.079 17.441 1.00 86.50 100 PRO A O 1
ATOM 765 N N . ALA A 1 101 ? -25.163 -0.901 19.204 1.00 88.06 101 ALA A N 1
ATOM 766 C CA . ALA A 1 101 ? -25.752 -2.051 18.503 1.00 88.06 101 ALA A CA 1
ATOM 767 C C . ALA A 1 101 ? -26.379 -1.709 17.136 1.00 88.06 101 ALA A C 1
ATOM 769 O O . ALA A 1 101 ? -26.239 -2.486 16.195 1.00 88.06 101 ALA A O 1
ATOM 770 N N . ALA A 1 102 ? -27.000 -0.533 17.007 1.00 88.38 102 ALA A N 1
ATOM 771 C CA . ALA A 1 102 ? -27.625 -0.074 15.766 1.00 88.38 102 ALA A CA 1
ATOM 772 C C . ALA A 1 102 ? -26.626 0.265 14.638 1.00 88.38 102 ALA A C 1
ATOM 774 O O . ALA A 1 102 ? -26.998 0.239 13.470 1.00 88.38 102 ALA A O 1
ATOM 775 N N . LEU A 1 103 ? -25.366 0.580 14.966 1.00 90.94 103 LEU A N 1
ATOM 776 C CA . LEU A 1 103 ? -24.361 1.084 14.018 1.00 90.94 103 LEU A CA 1
ATOM 777 C C . LEU A 1 103 ? -23.171 0.135 13.818 1.00 90.94 103 LEU A C 1
ATOM 779 O O . LEU A 1 103 ? -22.251 0.474 13.079 1.00 90.94 103 LEU A O 1
ATOM 783 N N . ARG A 1 104 ? -23.175 -1.057 14.432 1.00 91.12 104 ARG A N 1
ATOM 784 C CA . ARG A 1 104 ? -22.041 -2.003 14.393 1.00 91.12 104 ARG A CA 1
ATOM 785 C C . ARG A 1 104 ? -21.563 -2.329 12.984 1.00 91.12 104 ARG A C 1
ATOM 787 O O . ARG A 1 104 ? -20.368 -2.265 12.719 1.00 91.12 104 ARG A O 1
ATOM 794 N N . LEU A 1 105 ? -22.494 -2.632 12.079 1.00 89.06 105 LEU A N 1
ATOM 795 C CA . LEU A 1 105 ? -22.176 -2.919 10.678 1.00 89.06 105 LEU A CA 1
ATOM 796 C C . LEU A 1 105 ? -21.546 -1.701 9.988 1.00 89.06 105 LEU A C 1
ATOM 798 O O . LEU A 1 105 ? -20.526 -1.839 9.320 1.00 89.06 105 LEU A O 1
ATOM 802 N N . GLY A 1 106 ? -22.108 -0.507 10.198 1.00 87.94 106 GLY A N 1
ATOM 803 C CA . GLY A 1 106 ? -21.581 0.733 9.624 1.00 87.94 106 GLY A CA 1
ATOM 804 C C . GLY A 1 106 ? -20.182 1.071 10.139 1.00 87.94 106 GLY A C 1
ATOM 805 O O . GLY A 1 106 ? -19.302 1.396 9.348 1.00 87.94 106 GLY A O 1
ATOM 806 N N . ALA A 1 107 ? -19.949 0.928 11.445 1.00 89.00 107 ALA A N 1
ATOM 807 C CA . ALA A 1 107 ? -18.648 1.162 12.064 1.00 89.00 107 ALA A CA 1
ATOM 808 C C . ALA A 1 107 ? -17.594 0.140 11.606 1.00 89.00 107 ALA A C 1
ATOM 810 O O . ALA A 1 107 ? -16.467 0.517 11.296 1.00 89.00 107 ALA A O 1
ATOM 811 N N . ALA A 1 108 ? -17.969 -1.138 11.500 1.00 91.12 108 ALA A N 1
ATOM 812 C CA . ALA A 1 108 ? -17.101 -2.200 11.001 1.00 91.12 108 ALA A CA 1
ATOM 813 C C . ALA A 1 108 ? -16.671 -1.961 9.547 1.00 91.12 108 ALA A C 1
ATOM 815 O O . ALA A 1 108 ? -15.486 -2.054 9.241 1.00 91.12 108 ALA A O 1
ATOM 816 N N . VAL A 1 109 ? -17.605 -1.589 8.664 1.00 90.62 109 VAL A N 1
ATOM 817 C CA . VAL A 1 109 ? -17.277 -1.207 7.280 1.00 90.62 109 VAL A CA 1
ATOM 818 C C . VAL A 1 109 ? -16.404 0.046 7.265 1.00 90.62 109 VAL A C 1
ATOM 820 O O . VAL A 1 109 ? -15.411 0.097 6.539 1.00 90.62 109 VAL A O 1
ATOM 823 N N . ALA A 1 110 ? -16.720 1.034 8.107 1.00 88.44 110 ALA A N 1
ATOM 824 C CA . ALA A 1 110 ? -15.951 2.267 8.176 1.00 88.44 110 ALA A CA 1
ATOM 825 C C . ALA A 1 110 ? -14.491 2.039 8.618 1.00 88.44 110 ALA A C 1
ATOM 827 O O . ALA A 1 110 ? -13.577 2.703 8.131 1.00 88.44 110 ALA A O 1
ATOM 828 N N . ALA A 1 111 ? -14.253 1.054 9.485 1.00 92.25 111 ALA A N 1
ATOM 829 C CA . ALA A 1 111 ? -12.924 0.690 9.972 1.00 92.25 111 ALA A CA 1
ATOM 830 C C . ALA A 1 111 ? -12.006 0.073 8.899 1.00 92.25 111 ALA A C 1
ATOM 832 O O . ALA A 1 111 ? -10.795 -0.027 9.109 1.00 92.25 111 ALA A O 1
ATOM 833 N N . ILE A 1 112 ? -12.553 -0.300 7.738 1.00 92.44 112 ILE A N 1
ATOM 834 C CA . ILE A 1 112 ? -11.782 -0.764 6.578 1.00 92.44 112 ILE A CA 1
ATOM 835 C C . ILE A 1 112 ? -11.223 0.431 5.778 1.00 92.44 112 ILE A C 1
ATOM 837 O O . ILE A 1 112 ? -10.218 0.291 5.081 1.00 92.44 112 ILE A O 1
ATOM 841 N N . PHE A 1 113 ? -11.801 1.634 5.895 1.00 91.44 113 PHE A N 1
ATOM 842 C CA . PHE A 1 113 ? -11.330 2.794 5.127 1.00 91.44 113 PHE A CA 1
ATOM 843 C C . PHE A 1 113 ? -9.884 3.207 5.430 1.00 91.44 113 PHE A C 1
ATOM 845 O O . PHE A 1 113 ? -9.159 3.426 4.461 1.00 91.44 113 PHE A O 1
ATOM 852 N N . PRO A 1 114 ? -9.409 3.293 6.692 1.00 88.88 114 PRO A N 1
ATOM 853 C CA . PRO A 1 114 ? -8.021 3.666 6.962 1.00 88.88 114 PRO A CA 1
ATOM 854 C C . PRO A 1 114 ? -6.988 2.804 6.204 1.00 88.88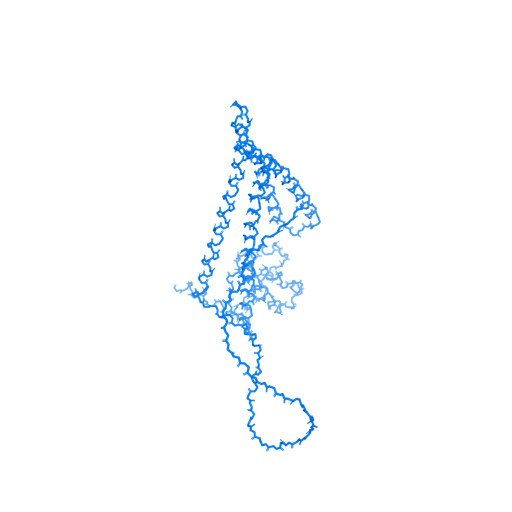 114 PRO A C 1
ATOM 856 O O . PRO A 1 114 ? -6.175 3.379 5.474 1.00 88.88 114 PRO A O 1
ATOM 859 N N . PRO A 1 115 ? -7.025 1.454 6.262 1.00 89.88 115 PRO A N 1
ATOM 860 C CA . PRO A 1 115 ? -6.085 0.636 5.494 1.00 89.88 115 PRO A CA 1
ATOM 861 C C . PRO A 1 115 ? -6.292 0.726 3.971 1.00 89.88 115 PRO A C 1
ATOM 863 O O . PRO A 1 115 ? -5.311 0.699 3.226 1.00 89.88 115 PRO A O 1
ATOM 866 N N . LEU A 1 116 ? -7.527 0.889 3.481 1.00 92.44 116 LEU A N 1
ATOM 867 C CA . LEU A 1 116 ? -7.783 1.065 2.043 1.00 92.44 116 LEU A CA 1
ATOM 868 C C . LEU A 1 116 ? -7.228 2.383 1.498 1.00 92.44 116 LEU A C 1
ATOM 870 O O . LEU A 1 116 ? -6.662 2.399 0.406 1.00 92.44 116 LEU A O 1
ATOM 874 N N . LEU A 1 117 ? -7.359 3.477 2.250 1.00 91.88 117 LEU A N 1
ATOM 875 C CA . LEU A 1 117 ? -6.812 4.781 1.873 1.00 91.88 117 LEU A CA 1
ATOM 876 C C . LEU A 1 117 ? -5.286 4.727 1.756 1.00 91.88 117 LEU A C 1
ATOM 878 O O . LEU A 1 117 ? -4.724 5.275 0.810 1.00 91.88 117 LEU A O 1
ATOM 882 N N . LEU A 1 118 ? -4.619 4.007 2.662 1.00 90.31 118 LEU A N 1
ATOM 883 C CA . LEU A 1 118 ? -3.174 3.785 2.606 1.00 90.31 118 LEU A CA 1
ATOM 884 C C . LEU A 1 118 ? -2.752 2.974 1.368 1.00 90.31 118 LEU A C 1
ATOM 886 O O . LEU A 1 118 ? -1.790 3.326 0.677 1.00 90.31 118 LEU A O 1
ATOM 890 N N . LEU A 1 119 ? -3.491 1.908 1.050 1.00 91.56 119 LEU A N 1
ATOM 891 C CA . LEU A 1 119 ? -3.227 1.101 -0.140 1.00 91.56 119 LEU A CA 1
ATOM 892 C C . LEU A 1 119 ? -3.454 1.912 -1.426 1.00 91.56 119 LEU A C 1
ATOM 894 O O . LEU A 1 119 ? -2.615 1.891 -2.327 1.00 91.56 119 LEU A O 1
ATOM 898 N N . GLY A 1 120 ? -4.544 2.682 -1.480 1.00 91.12 120 GLY A N 1
ATOM 899 C CA . GLY A 1 120 ? -4.861 3.586 -2.583 1.00 91.12 120 GLY A CA 1
ATOM 900 C C . GLY A 1 120 ? -3.795 4.662 -2.786 1.00 91.12 120 GLY A C 1
ATOM 901 O O . GLY A 1 120 ? -3.370 4.888 -3.916 1.00 91.12 120 GLY A O 1
ATOM 902 N N . ALA A 1 121 ? -3.291 5.264 -1.704 1.00 89.44 121 ALA A N 1
ATOM 903 C CA . ALA A 1 121 ? -2.203 6.240 -1.766 1.00 89.44 121 ALA A CA 1
ATOM 904 C C . ALA A 1 121 ? -0.905 5.623 -2.317 1.00 89.44 121 ALA A C 1
ATOM 906 O O . ALA A 1 121 ? -0.237 6.222 -3.159 1.00 89.44 121 ALA A O 1
ATOM 907 N N . THR A 1 122 ? -0.577 4.396 -1.903 1.00 91.44 122 THR A N 1
ATOM 908 C CA . THR A 1 122 ? 0.604 3.670 -2.397 1.00 91.44 122 THR A CA 1
ATOM 909 C C . THR A 1 122 ? 0.464 3.334 -3.882 1.00 91.44 122 THR A C 1
ATOM 911 O O . THR A 1 122 ? 1.397 3.522 -4.665 1.00 91.44 122 THR A O 1
ATOM 914 N N . HIS A 1 123 ? -0.721 2.879 -4.294 1.00 91.81 123 HIS A N 1
ATOM 915 C CA . HIS A 1 123 ? -1.016 2.589 -5.691 1.00 91.81 123 HIS A CA 1
ATOM 916 C C . HIS A 1 123 ? -0.981 3.854 -6.557 1.00 91.81 123 HIS A C 1
ATOM 918 O O . HIS A 1 123 ? -0.430 3.823 -7.652 1.00 91.81 123 HIS A O 1
ATOM 924 N N . LEU A 1 124 ? -1.479 4.984 -6.049 1.00 87.75 124 LEU A N 1
ATOM 925 C CA . LEU A 1 124 ? -1.415 6.275 -6.732 1.00 87.75 124 LEU A CA 1
ATOM 926 C C . LEU A 1 124 ? 0.034 6.705 -6.999 1.00 87.75 124 LEU A C 1
ATOM 928 O O . LEU A 1 124 ? 0.352 7.116 -8.113 1.00 87.75 124 LEU A O 1
ATOM 932 N N . VAL A 1 125 ? 0.923 6.565 -6.010 1.00 88.88 125 VAL A N 1
ATOM 933 C CA . VAL A 1 125 ? 2.361 6.844 -6.175 1.00 88.88 125 VAL A CA 1
ATOM 934 C C . VAL A 1 125 ? 2.977 5.914 -7.223 1.00 88.88 125 VAL A C 1
ATOM 936 O O . VAL A 1 125 ? 3.705 6.376 -8.101 1.00 88.88 125 VAL A O 1
ATOM 939 N N . ALA A 1 126 ? 2.661 4.617 -7.177 1.00 88.12 126 ALA A N 1
ATOM 940 C CA . ALA A 1 126 ? 3.162 3.646 -8.148 1.00 88.12 126 ALA A CA 1
ATOM 941 C C . ALA A 1 126 ? 2.691 3.961 -9.578 1.00 88.12 126 ALA A C 1
ATOM 943 O O . ALA A 1 126 ? 3.501 3.963 -10.507 1.00 88.12 126 ALA A O 1
ATOM 944 N N . LEU A 1 127 ? 1.406 4.291 -9.748 1.00 88.12 127 LEU A N 1
ATOM 945 C CA . LEU A 1 127 ? 0.845 4.712 -11.029 1.00 88.12 127 LEU A CA 1
ATOM 946 C C . LEU A 1 127 ? 1.553 5.964 -11.541 1.00 88.12 127 LEU A C 1
ATOM 948 O O . LEU A 1 127 ? 2.020 5.965 -12.677 1.00 88.12 127 LEU A O 1
ATOM 952 N N . LEU A 1 128 ? 1.734 6.974 -10.690 1.00 85.38 128 LEU A N 1
ATOM 953 C CA . LEU A 1 128 ? 2.398 8.223 -11.057 1.00 85.38 128 LEU A CA 1
ATOM 954 C C . LEU A 1 128 ? 3.852 8.013 -11.508 1.00 85.38 128 LEU A C 1
ATOM 956 O O . LEU A 1 128 ? 4.308 8.645 -12.463 1.00 85.38 128 LEU A O 1
ATOM 960 N N . ILE A 1 129 ? 4.581 7.109 -10.848 1.00 85.50 129 ILE A N 1
ATOM 961 C CA . ILE A 1 129 ? 5.940 6.724 -11.250 1.00 85.50 129 ILE A CA 1
ATOM 962 C C . ILE A 1 129 ? 5.912 5.994 -12.601 1.00 85.50 129 ILE A C 1
ATOM 964 O O . ILE A 1 129 ? 6.758 6.257 -13.455 1.00 85.50 129 ILE A O 1
ATOM 968 N N . SER A 1 130 ? 4.931 5.113 -12.817 1.00 81.62 130 SER A N 1
ATOM 969 C CA . SER A 1 130 ? 4.833 4.287 -14.027 1.00 81.62 130 SER A CA 1
ATOM 970 C C . SER A 1 130 ? 4.410 5.055 -15.287 1.00 81.62 130 SER A C 1
ATOM 972 O O . SER A 1 130 ? 4.834 4.711 -16.389 1.00 81.62 130 SER A O 1
ATOM 974 N N . THR A 1 131 ? 3.610 6.116 -15.155 1.00 79.12 131 THR A N 1
ATOM 975 C CA . THR A 1 131 ? 3.060 6.875 -16.295 1.00 79.12 131 THR A CA 1
ATOM 976 C C . THR A 1 131 ? 3.972 7.998 -16.784 1.00 79.12 131 THR A C 1
ATOM 978 O O . THR A 1 131 ? 3.632 8.713 -17.729 1.00 79.12 131 THR A O 1
ATOM 981 N N . ARG A 1 132 ? 5.126 8.197 -16.144 1.00 72.25 132 ARG A N 1
ATOM 982 C CA . ARG A 1 132 ? 5.966 9.378 -16.342 1.00 72.25 132 ARG A CA 1
ATOM 983 C C . ARG A 1 132 ? 6.696 9.342 -17.692 1.00 72.25 132 ARG A C 1
ATOM 985 O O . ARG A 1 132 ? 7.722 8.679 -17.850 1.00 72.25 132 ARG A O 1
ATOM 992 N N . ARG A 1 133 ? 6.171 10.071 -18.684 1.00 60.97 133 ARG A N 1
ATOM 993 C CA . ARG A 1 133 ? 6.815 10.277 -19.993 1.00 60.97 133 ARG A CA 1
ATOM 994 C C . ARG A 1 133 ? 7.815 11.437 -19.925 1.00 60.97 133 ARG A C 1
ATOM 996 O O . ARG A 1 133 ? 7.605 12.426 -19.247 1.00 60.97 133 ARG A O 1
ATOM 1003 N N . ARG A 1 134 ? 8.934 11.293 -20.638 1.00 57.62 134 ARG A N 1
ATOM 1004 C CA . ARG A 1 134 ? 10.236 11.970 -20.444 1.00 57.62 134 ARG A CA 1
ATOM 1005 C C . ARG A 1 134 ? 10.299 13.504 -20.658 1.00 57.62 134 ARG A C 1
ATOM 1007 O O . ARG A 1 134 ? 11.408 14.036 -20.690 1.00 57.62 134 ARG A O 1
ATOM 1014 N N . GLN A 1 135 ? 9.191 14.229 -20.814 1.00 57.34 135 GLN A N 1
ATOM 1015 C CA . GLN A 1 135 ? 9.193 15.665 -21.144 1.00 57.34 135 GLN A CA 1
ATOM 1016 C C . GLN A 1 135 ? 8.461 16.484 -20.060 1.00 57.34 135 GLN A C 1
ATOM 1018 O O . GLN A 1 135 ? 7.349 16.138 -19.696 1.00 57.34 135 GLN A O 1
ATOM 1023 N N . TYR A 1 136 ? 9.116 17.557 -19.574 1.00 57.91 136 TYR A N 1
ATOM 1024 C CA . TYR A 1 136 ? 8.800 18.403 -18.391 1.00 57.91 136 TYR A CA 1
ATOM 1025 C C . TYR A 1 136 ? 9.218 17.861 -16.998 1.00 57.91 136 TYR A C 1
ATOM 1027 O O . TYR A 1 136 ? 8.431 17.801 -16.057 1.00 57.91 136 TYR A O 1
ATOM 1035 N N . ARG A 1 137 ? 10.521 17.575 -16.814 1.00 75.12 137 ARG A N 1
ATOM 1036 C CA . ARG A 1 137 ? 11.100 16.960 -15.590 1.00 75.12 137 ARG A CA 1
ATOM 1037 C C . ARG A 1 137 ? 10.827 17.695 -14.265 1.00 75.12 137 ARG A C 1
ATOM 1039 O O . ARG A 1 137 ? 10.762 17.033 -13.234 1.00 75.12 137 ARG A O 1
ATOM 1046 N N . VAL A 1 138 ? 10.718 19.028 -14.261 1.00 78.69 138 VAL A N 1
ATOM 1047 C CA . VAL A 1 138 ? 10.569 19.805 -13.011 1.00 78.69 138 VAL A CA 1
ATOM 1048 C C . VAL A 1 138 ? 9.138 19.745 -12.482 1.00 78.69 138 VAL A C 1
ATOM 1050 O O . VAL A 1 138 ? 8.949 19.449 -11.307 1.00 78.69 138 VAL A O 1
ATOM 1053 N N . ILE A 1 139 ? 8.137 19.962 -13.343 1.00 81.06 139 ILE A N 1
ATOM 1054 C CA . ILE A 1 139 ? 6.714 19.889 -12.968 1.00 81.06 139 ILE A CA 1
ATOM 1055 C C . ILE A 1 139 ? 6.395 18.484 -12.470 1.00 81.06 139 ILE A C 1
ATOM 1057 O O . ILE A 1 139 ? 5.855 18.315 -11.382 1.00 81.06 139 ILE A O 1
ATOM 1061 N N . ASP A 1 140 ? 6.839 17.479 -13.216 1.00 83.56 140 ASP A N 1
ATOM 1062 C CA . ASP A 1 140 ? 6.729 16.084 -12.831 1.00 83.56 140 ASP A CA 1
ATOM 1063 C C . ASP A 1 140 ? 7.323 15.815 -11.445 1.00 83.56 140 ASP A C 1
ATOM 1065 O O . ASP A 1 140 ? 6.733 15.079 -10.649 1.00 83.56 140 ASP A O 1
ATOM 1069 N N . LEU A 1 141 ? 8.512 16.359 -11.150 1.00 86.00 141 LEU A N 1
ATOM 1070 C CA . LEU A 1 141 ? 9.189 16.193 -9.859 1.00 86.00 141 LEU A CA 1
ATOM 1071 C C . LEU A 1 141 ? 8.419 16.854 -8.729 1.00 86.00 141 LEU A C 1
ATOM 1073 O O . LEU A 1 141 ? 8.233 16.215 -7.698 1.00 86.00 141 LEU A O 1
ATOM 1077 N N . VAL A 1 142 ? 7.912 18.064 -8.944 1.00 89.62 142 VAL A N 1
ATOM 1078 C CA . VAL A 1 142 ? 7.057 18.748 -7.971 1.00 89.62 142 VAL A CA 1
ATOM 1079 C C . VAL A 1 142 ? 5.795 17.933 -7.699 1.00 89.62 142 VAL A C 1
ATOM 1081 O O . VAL A 1 142 ? 5.492 17.675 -6.539 1.00 89.62 142 VAL A O 1
ATOM 1084 N N . VAL A 1 143 ? 5.102 17.452 -8.736 1.00 88.12 143 VAL A N 1
ATOM 1085 C CA . VAL A 1 143 ? 3.897 16.621 -8.581 1.00 88.12 143 VAL A CA 1
ATOM 1086 C C . VAL A 1 143 ? 4.215 15.339 -7.813 1.00 88.12 143 VAL A C 1
ATOM 1088 O O . VAL A 1 143 ? 3.499 15.002 -6.876 1.00 88.12 143 VAL A O 1
ATOM 1091 N N . LEU A 1 144 ? 5.313 14.653 -8.145 1.00 88.62 144 LEU A N 1
ATOM 1092 C CA . LEU A 1 144 ? 5.741 13.453 -7.423 1.00 88.62 144 LEU A CA 1
ATOM 1093 C C . LEU A 1 144 ? 6.021 13.746 -5.947 1.00 88.62 144 LEU A C 1
ATOM 1095 O O . LEU A 1 144 ? 5.571 12.993 -5.090 1.00 88.62 144 LEU A O 1
ATOM 1099 N N . VAL A 1 145 ? 6.739 14.829 -5.643 1.00 91.12 145 VAL A N 1
ATOM 1100 C CA . VAL A 1 145 ? 7.037 15.223 -4.260 1.00 91.12 145 VAL A CA 1
ATOM 1101 C C . VAL A 1 145 ? 5.749 15.545 -3.507 1.00 91.12 145 VAL A C 1
ATOM 1103 O O . VAL A 1 145 ? 5.556 15.033 -2.411 1.00 91.12 145 VAL A O 1
ATOM 1106 N N . VAL A 1 146 ? 4.840 16.328 -4.095 1.00 93.00 146 VAL A N 1
ATOM 1107 C CA . VAL A 1 146 ? 3.550 16.677 -3.479 1.00 93.00 146 VAL A CA 1
ATOM 1108 C C . VAL A 1 146 ? 2.701 15.431 -3.226 1.00 93.00 146 VAL A C 1
ATOM 1110 O O . VAL A 1 146 ? 2.188 15.258 -2.123 1.00 93.00 146 VAL A O 1
ATOM 1113 N N . VAL A 1 147 ? 2.588 14.532 -4.207 1.00 91.25 147 VAL A N 1
ATOM 1114 C CA . VAL A 1 147 ? 1.834 13.278 -4.061 1.00 91.25 147 VAL A CA 1
ATOM 1115 C C . VAL A 1 147 ? 2.479 12.372 -3.015 1.00 91.25 147 VAL A C 1
ATOM 1117 O O . VAL A 1 147 ? 1.767 11.776 -2.214 1.00 91.25 147 VAL A O 1
ATOM 1120 N N . MET A 1 148 ? 3.809 12.301 -2.962 1.00 91.44 148 MET A N 1
ATOM 1121 C CA . MET A 1 148 ? 4.521 11.504 -1.965 1.00 91.44 148 MET A CA 1
ATOM 1122 C C . MET A 1 148 ? 4.361 12.079 -0.554 1.00 91.44 148 MET A C 1
ATOM 1124 O O . MET A 1 148 ? 4.100 11.322 0.374 1.00 91.44 148 MET A O 1
ATOM 1128 N N . LEU A 1 149 ? 4.421 13.404 -0.385 1.00 95.12 149 LEU A N 1
ATOM 1129 C CA . LEU A 1 149 ? 4.110 14.070 0.884 1.00 95.12 149 LEU A CA 1
ATOM 1130 C C . LEU A 1 149 ? 2.659 13.818 1.311 1.00 95.12 149 LEU A C 1
ATOM 1132 O O . LEU A 1 149 ? 2.410 13.501 2.472 1.00 95.12 149 LEU A O 1
ATOM 1136 N N . GLY A 1 150 ? 1.712 13.899 0.373 1.00 93.06 150 GLY A N 1
ATOM 1137 C CA . GLY A 1 150 ? 0.311 13.562 0.617 1.00 93.06 150 GLY A CA 1
ATOM 1138 C C . GLY A 1 150 ? 0.126 12.101 1.035 1.00 93.06 150 GLY A C 1
ATOM 1139 O O . GLY A 1 150 ? -0.561 11.826 2.015 1.00 93.06 150 GLY A O 1
ATOM 1140 N N . ALA A 1 151 ? 0.791 11.168 0.350 1.00 92.88 151 ALA A N 1
ATOM 1141 C CA . ALA A 1 151 ? 0.758 9.744 0.673 1.00 92.88 151 ALA A CA 1
ATOM 1142 C C . ALA A 1 151 ? 1.372 9.451 2.049 1.00 92.88 151 ALA A C 1
ATOM 1144 O O . ALA A 1 151 ? 0.793 8.684 2.814 1.00 92.88 151 ALA A O 1
ATOM 1145 N N . ILE A 1 152 ? 2.488 10.102 2.397 1.00 94.38 152 ILE A N 1
ATOM 1146 C CA . ILE A 1 152 ? 3.092 10.025 3.736 1.00 94.38 152 ILE A CA 1
ATOM 1147 C C . ILE A 1 152 ? 2.111 10.556 4.787 1.00 94.38 152 ILE A C 1
ATOM 1149 O O . ILE A 1 152 ? 1.915 9.910 5.813 1.00 94.38 152 ILE A O 1
ATOM 1153 N N . GLY A 1 153 ? 1.452 11.688 4.526 1.00 94.94 153 GLY A N 1
ATOM 1154 C CA . GLY A 1 153 ? 0.429 12.239 5.414 1.00 94.94 153 GLY A CA 1
ATOM 1155 C C . GLY A 1 153 ? -0.714 11.252 5.658 1.00 94.94 153 GLY A C 1
ATOM 1156 O O . GLY A 1 153 ? -0.997 10.909 6.805 1.00 94.94 153 GLY A O 1
ATOM 1157 N N . VAL A 1 154 ? -1.323 10.731 4.588 1.00 93.00 154 VAL A N 1
ATOM 1158 C CA . VAL A 1 154 ? -2.384 9.709 4.669 1.00 93.00 154 VAL A CA 1
ATOM 1159 C C . VAL A 1 154 ? -1.902 8.473 5.425 1.00 93.00 154 VAL A C 1
ATOM 1161 O O . VAL A 1 154 ? -2.633 7.964 6.273 1.00 93.00 154 VAL A O 1
ATOM 1164 N N . ALA A 1 155 ? -0.674 8.017 5.167 1.00 92.12 155 ALA A N 1
ATOM 1165 C CA . ALA A 1 155 ? -0.089 6.872 5.849 1.00 92.12 155 ALA A CA 1
ATOM 1166 C C . ALA A 1 155 ? 0.027 7.090 7.353 1.00 92.12 155 ALA A C 1
ATOM 1168 O O . ALA A 1 155 ? -0.393 6.220 8.108 1.00 92.12 155 ALA A O 1
ATOM 1169 N N . VAL A 1 156 ? 0.518 8.249 7.796 1.00 94.19 156 VAL A N 1
ATOM 1170 C CA . VAL A 1 156 ? 0.620 8.572 9.224 1.00 94.19 156 VAL A CA 1
ATOM 1171 C C . VAL A 1 156 ? -0.761 8.575 9.879 1.00 94.19 156 VAL A C 1
ATOM 1173 O O . VAL A 1 156 ? -0.950 7.892 10.881 1.00 94.19 156 VAL A O 1
ATOM 1176 N N . PHE A 1 157 ? -1.750 9.263 9.297 1.00 94.56 157 PHE A N 1
ATOM 1177 C CA . PHE A 1 157 ? -3.103 9.314 9.866 1.00 94.56 157 PHE A CA 1
ATOM 1178 C C . PHE A 1 157 ? -3.779 7.938 9.913 1.00 94.56 157 PHE A C 1
ATOM 1180 O O . PHE A 1 157 ? -4.315 7.548 10.952 1.00 94.56 157 PHE A O 1
ATOM 1187 N N . ALA A 1 158 ? -3.735 7.184 8.813 1.00 92.94 158 ALA A N 1
ATOM 1188 C CA . ALA A 1 158 ? -4.316 5.847 8.744 1.00 92.94 158 ALA A CA 1
ATOM 1189 C C . ALA A 1 158 ? -3.638 4.880 9.725 1.00 92.94 158 ALA A C 1
ATOM 1191 O O . ALA A 1 158 ? -4.318 4.127 10.425 1.00 92.94 158 ALA A O 1
ATOM 1192 N N . PHE A 1 159 ? -2.307 4.941 9.813 1.00 91.75 159 PHE A N 1
ATOM 1193 C CA . PHE A 1 159 ? -1.516 4.144 10.742 1.00 91.75 159 PHE A CA 1
ATOM 1194 C C . PHE A 1 159 ? -1.868 4.460 12.192 1.00 91.75 159 PHE A C 1
ATOM 1196 O O . PHE A 1 159 ? -2.125 3.546 12.968 1.00 91.75 159 PHE A O 1
ATOM 1203 N N . THR A 1 160 ? -1.942 5.742 12.561 1.00 93.50 160 THR A N 1
ATOM 1204 C CA . THR A 1 160 ? -2.311 6.148 13.921 1.00 93.50 160 THR A CA 1
ATOM 1205 C C . THR A 1 160 ? -3.688 5.609 14.309 1.00 93.50 160 THR A C 1
ATOM 1207 O O . THR A 1 160 ? -3.831 5.042 15.391 1.00 93.50 160 THR A O 1
ATOM 1210 N N . ILE A 1 161 ? -4.684 5.712 13.423 1.00 92.00 161 ILE A N 1
ATOM 1211 C CA . ILE A 1 161 ? -6.029 5.168 13.673 1.00 92.00 161 ILE A CA 1
ATOM 1212 C C . ILE A 1 161 ? -5.971 3.649 13.887 1.00 92.00 161 ILE A C 1
ATOM 1214 O O . ILE A 1 161 ? -6.539 3.139 14.853 1.00 92.00 161 ILE A O 1
ATOM 1218 N N . SER A 1 162 ? -5.253 2.929 13.023 1.00 91.69 162 SER A N 1
ATOM 1219 C CA . SER A 1 162 ? -5.124 1.474 13.133 1.00 91.69 162 SER A CA 1
ATOM 1220 C C . SER A 1 162 ? -4.383 1.051 14.407 1.00 91.69 162 SER A C 1
ATOM 1222 O O . SER A 1 162 ? -4.793 0.111 15.085 1.00 91.69 162 SER A O 1
ATOM 1224 N N . PHE A 1 163 ? -3.331 1.780 14.783 1.00 92.94 163 PHE A N 1
ATOM 1225 C CA . PHE A 1 163 ? -2.541 1.516 15.981 1.00 92.94 163 PHE A CA 1
ATOM 1226 C C . PHE A 1 163 ? -3.391 1.596 17.252 1.00 92.94 163 PHE A C 1
ATOM 1228 O O . PHE A 1 163 ? -3.337 0.697 18.097 1.00 92.94 163 PHE A O 1
ATOM 1235 N N . TYR A 1 164 ? -4.197 2.654 17.385 1.00 93.62 164 TYR A N 1
ATOM 1236 C CA . TYR A 1 164 ? -5.089 2.805 18.533 1.00 93.62 164 TYR A CA 1
ATOM 1237 C C . TYR A 1 164 ? -6.182 1.736 18.551 1.00 93.62 164 TYR A C 1
ATOM 1239 O O . TYR A 1 164 ? -6.427 1.165 19.608 1.00 93.62 164 TYR A O 1
ATOM 1247 N N . ALA A 1 165 ? -6.756 1.381 17.398 1.00 91.81 165 ALA A N 1
ATOM 1248 C CA . ALA A 1 165 ? -7.758 0.319 17.324 1.00 91.81 165 ALA A CA 1
ATOM 1249 C C . ALA A 1 165 ? -7.212 -1.034 17.818 1.00 91.81 165 ALA A C 1
ATOM 1251 O O . ALA A 1 165 ? -7.850 -1.697 18.639 1.00 91.81 165 ALA A O 1
ATOM 1252 N N . LEU A 1 166 ? -6.006 -1.432 17.388 1.00 90.62 166 LEU A N 1
ATOM 1253 C CA . LEU A 1 166 ? -5.378 -2.671 17.863 1.00 90.62 166 LEU A CA 1
ATOM 1254 C C . LEU A 1 166 ? -4.989 -2.589 19.345 1.00 90.62 166 LEU A C 1
ATOM 1256 O O . LEU A 1 166 ? -5.177 -3.559 20.081 1.00 90.62 166 LEU A O 1
ATOM 1260 N N . ARG A 1 167 ? -4.452 -1.452 19.803 1.00 92.81 167 ARG A N 1
ATOM 1261 C CA . ARG A 1 167 ? -4.114 -1.250 21.219 1.00 92.81 167 ARG A CA 1
ATOM 1262 C C . ARG A 1 167 ? -5.358 -1.405 22.089 1.00 92.81 167 ARG A C 1
ATOM 1264 O O . ARG A 1 167 ? -5.331 -2.156 23.061 1.00 92.81 167 ARG A O 1
ATOM 1271 N N . ASP A 1 168 ? -6.430 -0.709 21.745 1.00 91.56 168 ASP A N 1
ATOM 1272 C CA . ASP A 1 168 ? -7.655 -0.700 22.534 1.00 91.56 168 ASP A CA 1
ATOM 1273 C C . ASP A 1 168 ? -8.359 -2.057 22.477 1.00 91.56 168 ASP A C 1
ATOM 1275 O O . ASP A 1 168 ? -8.912 -2.501 23.480 1.00 91.56 168 ASP A O 1
ATOM 1279 N N . LEU A 1 169 ? -8.264 -2.778 21.355 1.00 90.75 169 LEU A N 1
ATOM 1280 C CA . LEU A 1 169 ? -8.705 -4.170 21.267 1.00 90.75 169 LEU A CA 1
ATOM 1281 C C . LEU A 1 169 ? -7.953 -5.079 22.255 1.00 90.75 169 LEU A C 1
ATOM 1283 O O . LEU A 1 169 ? -8.561 -5.927 22.902 1.00 90.75 169 LEU A O 1
ATOM 1287 N N . MET A 1 170 ? -6.643 -4.889 22.424 1.00 92.25 170 MET A N 1
ATOM 1288 C CA . MET A 1 170 ? -5.872 -5.657 23.410 1.00 92.25 170 MET A CA 1
ATOM 1289 C C . MET A 1 170 ? -6.236 -5.291 24.850 1.00 92.25 170 MET A C 1
ATOM 1291 O O . MET A 1 170 ? -6.254 -6.169 25.713 1.00 92.25 170 MET A O 1
ATOM 1295 N N . VAL A 1 171 ? -6.575 -4.025 25.113 1.00 92.56 171 VAL A N 1
ATOM 1296 C CA . VAL A 1 171 ? -7.143 -3.609 26.407 1.00 92.56 171 VAL A CA 1
ATOM 1297 C C . VAL A 1 171 ? -8.493 -4.293 26.646 1.00 92.56 171 VAL A C 1
ATOM 1299 O O . VAL A 1 171 ? -8.732 -4.807 27.736 1.00 92.56 171 VAL A O 1
ATOM 1302 N N . LEU A 1 172 ? -9.337 -4.382 25.614 1.00 90.88 172 LEU A N 1
ATOM 1303 C CA . LEU A 1 172 ? -10.604 -5.126 25.625 1.00 90.88 172 LEU A CA 1
ATOM 1304 C C . LEU A 1 172 ? -10.410 -6.620 25.926 1.00 90.88 172 LEU A C 1
ATOM 1306 O O . LEU A 1 172 ? -11.210 -7.205 26.650 1.00 90.88 172 LEU A O 1
ATOM 1310 N N . PHE A 1 173 ? -9.324 -7.228 25.445 1.00 90.06 173 PHE A N 1
ATOM 1311 C CA . PHE A 1 173 ? -8.936 -8.603 25.785 1.00 90.06 173 PHE A CA 1
ATOM 1312 C C . PHE A 1 173 ? -8.269 -8.753 27.164 1.00 90.06 173 PHE A C 1
ATOM 1314 O O . PHE A 1 173 ? -7.764 -9.826 27.492 1.00 90.06 173 PHE A O 1
ATOM 1321 N N . GLY A 1 174 ? -8.277 -7.705 27.993 1.00 88.25 174 GLY A N 1
ATOM 1322 C CA . GLY A 1 174 ? -7.819 -7.754 29.381 1.00 88.25 174 GLY A CA 1
ATOM 1323 C C . GLY A 1 174 ? -6.328 -7.472 29.577 1.00 88.25 174 GLY A C 1
ATOM 1324 O O . GLY A 1 174 ? -5.814 -7.664 30.679 1.00 88.25 174 GLY A O 1
ATOM 1325 N N . GLN A 1 175 ? -5.610 -7.005 28.550 1.00 90.94 175 GLN A N 1
ATOM 1326 C CA . GLN A 1 175 ? -4.227 -6.554 28.720 1.00 90.94 175 GLN A CA 1
ATOM 1327 C C . GLN A 1 175 ? -4.182 -5.196 29.429 1.00 90.94 175 GLN A C 1
ATOM 1329 O O . GLN A 1 175 ? -4.966 -4.292 29.146 1.00 90.94 175 GLN A O 1
ATOM 1334 N N . GLY A 1 176 ? -3.207 -5.012 30.322 1.00 87.88 176 GLY A N 1
ATOM 1335 C CA . GLY A 1 176 ? -2.978 -3.710 30.949 1.00 87.88 176 GLY A CA 1
ATOM 1336 C C . GLY A 1 176 ? -2.650 -2.634 29.906 1.00 87.88 176 GLY A C 1
ATOM 1337 O O . GLY A 1 176 ? -1.875 -2.879 28.978 1.00 87.88 176 GLY A O 1
ATOM 1338 N N . SER A 1 177 ? -3.179 -1.417 30.080 1.00 90.38 177 SER A N 1
ATOM 1339 C CA . SER A 1 177 ? -2.985 -0.289 29.142 1.00 90.38 177 SER A CA 1
ATOM 1340 C C . SER A 1 177 ? -1.504 0.011 28.844 1.00 90.38 177 SER A C 1
ATOM 1342 O O . SER A 1 177 ? -1.148 0.367 27.720 1.00 90.38 177 SER A O 1
ATOM 1344 N N . ASN A 1 178 ? -0.621 -0.236 29.820 1.00 90.88 178 ASN A N 1
ATOM 1345 C CA . ASN A 1 178 ? 0.831 -0.049 29.701 1.00 90.88 178 ASN A CA 1
ATOM 1346 C C . ASN A 1 178 ? 1.549 -1.141 28.878 1.00 90.88 178 ASN A C 1
ATOM 1348 O O . ASN A 1 178 ? 2.727 -0.990 28.555 1.00 90.88 178 ASN A O 1
ATOM 1352 N N . VAL A 1 179 ? 0.872 -2.245 28.551 1.00 92.00 179 VAL A N 1
ATOM 1353 C CA . VAL A 1 179 ? 1.423 -3.394 27.804 1.00 92.00 179 VAL A CA 1
ATOM 1354 C C . VAL A 1 179 ? 0.759 -3.545 26.435 1.00 92.00 179 VAL A C 1
ATOM 1356 O O . VAL A 1 179 ? 1.417 -3.968 25.486 1.00 92.00 179 VAL A O 1
ATOM 1359 N N . ALA A 1 180 ? -0.506 -3.139 26.303 1.00 92.62 180 ALA A N 1
ATOM 1360 C CA . ALA A 1 180 ? -1.304 -3.285 25.085 1.00 92.62 180 ALA A CA 1
ATOM 1361 C C . ALA A 1 180 ? -0.652 -2.687 23.822 1.00 92.62 180 ALA A C 1
ATOM 1363 O O . ALA A 1 180 ? -0.801 -3.241 22.738 1.00 92.62 180 ALA A O 1
ATOM 1364 N N . TRP A 1 181 ? 0.132 -1.611 23.955 1.00 93.38 181 TRP A N 1
ATOM 1365 C CA . TRP A 1 181 ? 0.828 -0.962 22.833 1.00 93.38 181 TRP A CA 1
ATOM 1366 C C . TRP A 1 181 ? 1.907 -1.837 22.169 1.00 93.38 181 TRP A C 1
ATOM 1368 O O . TRP A 1 181 ? 2.289 -1.572 21.033 1.00 93.38 181 TRP A O 1
ATOM 1378 N N . ARG A 1 182 ? 2.392 -2.892 22.842 1.00 92.88 182 ARG A N 1
ATOM 1379 C CA . ARG A 1 182 ? 3.426 -3.793 22.300 1.00 92.88 182 ARG A CA 1
ATOM 1380 C C . ARG A 1 182 ? 2.894 -4.688 21.180 1.00 92.88 182 ARG A C 1
ATOM 1382 O O . ARG A 1 182 ? 3.646 -5.043 20.279 1.00 92.88 182 ARG A O 1
ATOM 1389 N N . TRP A 1 183 ? 1.609 -5.038 21.230 1.00 90.69 183 TRP A N 1
ATOM 1390 C CA . TRP A 1 183 ? 0.964 -5.920 20.257 1.00 90.69 183 TRP A CA 1
ATOM 1391 C C . TRP A 1 183 ? 0.889 -5.312 18.845 1.00 90.69 183 TRP A C 1
ATOM 1393 O O . TRP A 1 183 ? 1.391 -5.963 17.930 1.00 90.69 183 TRP A O 1
ATOM 1403 N N . PRO A 1 184 ? 0.360 -4.083 18.639 1.00 89.44 184 PRO A N 1
ATOM 1404 C CA . PRO A 1 184 ? 0.395 -3.433 17.327 1.00 89.44 184 PRO A CA 1
ATOM 1405 C C . PRO A 1 184 ? 1.814 -3.347 16.749 1.00 89.44 184 PRO A C 1
ATOM 1407 O O . PRO A 1 184 ? 2.036 -3.718 15.603 1.00 89.44 184 PRO A O 1
ATOM 1410 N N . ILE A 1 185 ? 2.803 -2.973 17.574 1.00 91.94 185 ILE A N 1
ATOM 1411 C CA . ILE A 1 185 ? 4.205 -2.869 17.134 1.00 91.94 185 ILE A CA 1
ATOM 1412 C C . ILE A 1 185 ? 4.758 -4.214 16.672 1.00 91.94 185 ILE A C 1
ATOM 1414 O O . ILE A 1 185 ? 5.465 -4.266 15.670 1.00 91.94 185 ILE A O 1
ATOM 1418 N N . ALA A 1 186 ? 4.461 -5.303 17.384 1.00 89.38 186 ALA A N 1
ATOM 1419 C CA . ALA A 1 186 ? 4.907 -6.632 16.980 1.00 89.38 186 ALA A CA 1
ATOM 1420 C C . ALA A 1 186 ? 4.326 -7.033 15.612 1.00 89.38 186 ALA A C 1
ATOM 1422 O O . ALA A 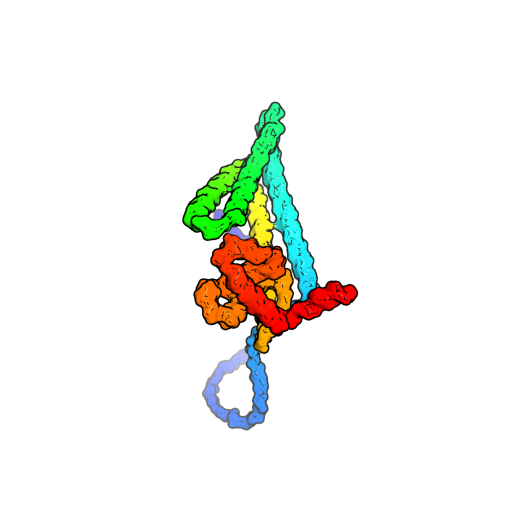1 186 ? 5.053 -7.565 14.770 1.00 89.38 186 ALA A O 1
ATOM 1423 N N . VAL A 1 187 ? 3.044 -6.733 15.372 1.00 88.44 187 VAL A N 1
ATOM 1424 C CA . VAL A 1 187 ? 2.381 -6.980 14.083 1.00 88.44 187 VAL A CA 1
ATOM 1425 C C . VAL A 1 187 ? 3.041 -6.154 12.977 1.00 88.44 187 VAL A C 1
ATOM 1427 O O . VAL A 1 187 ? 3.475 -6.724 11.973 1.00 88.44 187 VAL A O 1
ATOM 1430 N N . ASP A 1 188 ? 3.212 -4.848 13.178 1.00 89.06 188 ASP A N 1
ATOM 1431 C CA . ASP A 1 188 ? 3.778 -3.951 12.166 1.00 89.06 188 ASP A CA 1
ATOM 1432 C C . ASP A 1 188 ? 5.254 -4.249 11.875 1.00 89.06 188 ASP A C 1
ATOM 1434 O O . ASP A 1 188 ? 5.670 -4.280 10.717 1.00 89.06 188 ASP A O 1
ATOM 1438 N N . LEU A 1 189 ? 6.057 -4.546 12.902 1.00 89.81 189 LEU A N 1
ATOM 1439 C CA . LEU A 1 189 ? 7.460 -4.921 12.721 1.00 89.81 189 LEU A CA 1
ATOM 1440 C C . LEU A 1 189 ? 7.581 -6.227 11.926 1.00 89.81 189 LEU A C 1
ATOM 1442 O O . LEU A 1 189 ? 8.449 -6.339 11.059 1.00 89.81 189 LEU A O 1
ATOM 1446 N N . SER A 1 190 ? 6.682 -7.190 12.156 1.00 88.12 190 SER A N 1
ATOM 1447 C CA . SER A 1 190 ? 6.632 -8.417 11.353 1.00 88.12 190 SER A CA 1
ATOM 1448 C C . SER A 1 190 ? 6.297 -8.134 9.880 1.00 88.12 190 SER A C 1
ATOM 1450 O O . SER A 1 190 ? 6.851 -8.776 8.983 1.00 88.12 190 SER A O 1
ATOM 1452 N N . LEU A 1 191 ? 5.447 -7.135 9.617 1.00 87.81 191 LEU A N 1
ATOM 1453 C CA . LEU A 1 191 ? 5.076 -6.701 8.271 1.00 87.81 191 LEU A CA 1
ATOM 1454 C C . LEU A 1 191 ? 6.254 -6.007 7.571 1.00 87.81 191 LEU A C 1
ATOM 1456 O O . LEU A 1 191 ? 6.526 -6.289 6.400 1.00 87.81 191 LEU A O 1
ATOM 1460 N N . ILE A 1 192 ? 7.004 -5.170 8.295 1.00 89.50 192 ILE A N 1
ATOM 1461 C CA . ILE A 1 192 ? 8.229 -4.524 7.801 1.00 89.50 192 ILE A CA 1
ATOM 1462 C C . ILE A 1 192 ? 9.288 -5.572 7.449 1.00 89.50 192 ILE A C 1
ATOM 1464 O O . ILE A 1 192 ? 9.827 -5.538 6.343 1.00 89.50 192 ILE A O 1
ATOM 1468 N N . VAL A 1 193 ? 9.562 -6.529 8.343 1.00 88.75 193 VAL A N 1
ATOM 1469 C CA . VAL A 1 193 ? 10.554 -7.593 8.103 1.00 88.75 193 VAL A CA 1
ATOM 1470 C C . VAL A 1 193 ? 10.194 -8.405 6.860 1.00 88.75 193 VAL A C 1
ATOM 1472 O O . VAL A 1 193 ? 11.057 -8.655 6.019 1.00 88.75 193 VAL A O 1
ATOM 1475 N N . SER A 1 194 ? 8.919 -8.758 6.690 1.00 87.62 194 SER A N 1
ATOM 1476 C CA . SER A 1 194 ? 8.475 -9.500 5.507 1.00 87.62 194 SER A CA 1
ATOM 1477 C C . SER A 1 194 ? 8.553 -8.671 4.219 1.00 87.62 194 SER A C 1
ATOM 1479 O O . SER A 1 194 ? 8.966 -9.172 3.171 1.00 87.62 194 SER A O 1
ATOM 1481 N N . SER A 1 195 ? 8.237 -7.375 4.292 1.00 88.88 195 SER A N 1
ATOM 1482 C CA . SER A 1 195 ? 8.356 -6.457 3.151 1.00 88.88 195 SER A CA 1
ATOM 1483 C C . SER A 1 195 ? 9.813 -6.291 2.717 1.00 88.88 195 SER A C 1
ATOM 1485 O O . SER A 1 195 ? 10.121 -6.399 1.531 1.00 88.88 195 SER A O 1
ATOM 1487 N N . LEU A 1 196 ? 10.729 -6.106 3.674 1.00 89.12 196 LEU A N 1
ATOM 1488 C CA . LEU A 1 196 ? 12.169 -6.017 3.417 1.00 89.12 196 LEU A CA 1
ATOM 1489 C C . LEU A 1 196 ? 12.731 -7.324 2.852 1.00 89.12 196 LEU A C 1
ATOM 1491 O O . LEU A 1 196 ? 13.509 -7.291 1.899 1.00 89.12 196 LEU A O 1
ATOM 1495 N N . ALA A 1 197 ? 12.302 -8.475 3.377 1.00 86.94 197 ALA A N 1
ATOM 1496 C CA . ALA A 1 197 ? 12.669 -9.772 2.818 1.00 86.94 197 ALA A CA 1
ATOM 1497 C C . ALA A 1 197 ? 12.213 -9.893 1.353 1.00 86.94 197 ALA A C 1
ATOM 1499 O O . ALA A 1 197 ? 12.981 -10.327 0.493 1.00 86.94 197 ALA A O 1
ATOM 1500 N N . MET A 1 198 ? 10.998 -9.440 1.031 1.00 86.50 198 MET A N 1
ATOM 1501 C CA . MET A 1 198 ? 10.472 -9.467 -0.335 1.00 86.50 198 MET A CA 1
ATOM 1502 C C . MET A 1 198 ? 11.212 -8.506 -1.281 1.00 86.50 198 MET A C 1
ATOM 1504 O O . MET A 1 198 ? 11.482 -8.869 -2.433 1.00 86.50 198 MET A O 1
ATOM 1508 N N . LEU A 1 199 ? 11.603 -7.323 -0.796 1.00 86.56 199 LEU A N 1
ATOM 1509 C CA . LEU A 1 199 ? 12.438 -6.374 -1.540 1.00 86.56 199 LEU A CA 1
ATOM 1510 C C . LEU A 1 199 ? 13.826 -6.956 -1.824 1.00 86.56 199 LEU A C 1
ATOM 1512 O O . LEU A 1 199 ? 14.252 -6.956 -2.977 1.00 86.56 199 LEU A O 1
ATOM 1516 N N . SER A 1 200 ? 14.470 -7.566 -0.826 1.00 87.75 200 SER A N 1
ATOM 1517 C CA . SER A 1 200 ? 15.764 -8.240 -0.990 1.00 87.75 200 SER A CA 1
ATOM 1518 C C . SER A 1 200 ? 15.699 -9.384 -2.013 1.00 87.75 200 SER A C 1
ATOM 1520 O O . SER A 1 200 ? 16.554 -9.495 -2.895 1.00 87.75 200 SER A O 1
ATOM 1522 N N . LEU A 1 201 ? 14.636 -10.197 -1.973 1.00 80.06 201 LEU A N 1
ATOM 1523 C CA . LEU A 1 201 ? 14.409 -11.267 -2.955 1.00 80.06 201 LEU A CA 1
ATOM 1524 C C . LEU A 1 201 ? 14.146 -10.733 -4.373 1.00 80.06 201 LEU A C 1
ATOM 1526 O O . LEU A 1 201 ? 14.344 -11.457 -5.353 1.00 80.06 201 LEU A O 1
ATOM 1530 N N . THR A 1 202 ? 13.676 -9.493 -4.500 1.00 81.00 202 THR A N 1
ATOM 1531 C CA . THR A 1 202 ? 13.381 -8.856 -5.788 1.00 81.00 202 THR A CA 1
ATOM 1532 C C . THR A 1 202 ? 14.614 -8.177 -6.376 1.00 81.00 202 THR A C 1
ATOM 1534 O O . THR A 1 202 ? 14.894 -8.370 -7.557 1.00 81.00 202 THR A O 1
ATOM 1537 N N . GLU A 1 203 ? 15.406 -7.487 -5.561 1.00 76.44 203 GLU A N 1
ATOM 1538 C CA . GLU A 1 203 ? 16.675 -6.878 -5.969 1.00 76.44 203 GLU A CA 1
ATOM 1539 C C . GLU A 1 203 ? 17.681 -7.938 -6.440 1.00 76.44 203 GLU A C 1
ATOM 1541 O O . GLU A 1 203 ? 18.233 -7.830 -7.533 1.00 76.44 203 GLU A O 1
ATOM 1546 N N . ALA A 1 204 ? 17.800 -9.055 -5.712 1.00 71.88 204 ALA A N 1
ATOM 1547 C CA . ALA A 1 204 ? 18.663 -10.173 -6.100 1.00 71.88 204 ALA A CA 1
ATOM 1548 C C . ALA A 1 204 ? 18.306 -10.788 -7.470 1.00 71.88 204 ALA A C 1
ATOM 1550 O O . ALA A 1 204 ? 19.158 -11.403 -8.117 1.00 71.88 204 ALA A O 1
ATOM 1551 N N . ARG A 1 205 ? 17.051 -10.649 -7.923 1.00 71.12 205 ARG A N 1
ATOM 1552 C CA . ARG A 1 205 ? 16.633 -11.064 -9.269 1.00 71.12 205 ARG A CA 1
ATOM 1553 C C . ARG A 1 205 ? 17.122 -10.078 -10.322 1.00 71.12 205 ARG A C 1
ATOM 1555 O O . ARG A 1 205 ? 17.646 -10.538 -11.328 1.00 71.12 205 ARG A O 1
ATOM 1562 N N . ILE A 1 206 ? 16.943 -8.777 -10.087 1.00 69.75 206 ILE A N 1
ATOM 1563 C CA . ILE A 1 206 ? 17.334 -7.713 -11.022 1.00 69.75 206 ILE A CA 1
ATOM 1564 C C . ILE A 1 206 ? 18.848 -7.747 -11.238 1.00 69.75 206 ILE A C 1
ATOM 1566 O O . ILE A 1 206 ? 19.305 -7.798 -12.377 1.00 69.75 206 ILE A O 1
ATOM 1570 N N . THR A 1 207 ? 19.625 -7.842 -10.157 1.00 73.75 207 THR A N 1
ATOM 1571 C CA . THR A 1 207 ? 21.086 -7.947 -10.244 1.00 73.75 207 THR A CA 1
ATOM 1572 C C . THR A 1 207 ? 21.510 -9.206 -10.988 1.00 73.75 207 THR A C 1
ATOM 1574 O O . THR A 1 207 ? 22.374 -9.133 -11.850 1.00 73.75 207 THR A O 1
ATOM 1577 N N . ARG A 1 208 ? 20.866 -10.358 -10.744 1.00 68.69 208 ARG A N 1
ATOM 1578 C CA . ARG A 1 208 ? 21.196 -11.596 -11.467 1.00 68.69 208 ARG A CA 1
ATOM 1579 C C . ARG A 1 208 ? 20.802 -11.549 -12.939 1.00 68.69 208 ARG A C 1
ATOM 1581 O O . ARG A 1 208 ? 21.520 -12.123 -13.745 1.00 68.69 208 ARG A O 1
ATOM 1588 N N . SER A 1 209 ? 19.681 -10.920 -13.301 1.00 67.19 209 SER A N 1
ATOM 1589 C CA . SER A 1 209 ? 19.344 -10.724 -14.715 1.00 67.19 209 SER A CA 1
ATOM 1590 C C . SER A 1 209 ? 20.368 -9.823 -15.394 1.00 67.19 209 SER A C 1
ATOM 1592 O O . SER A 1 209 ? 20.839 -10.186 -16.460 1.00 67.19 209 SER A O 1
ATOM 1594 N N . MET A 1 210 ? 20.795 -8.742 -14.735 1.00 68.88 210 MET A N 1
ATOM 1595 C CA . MET A 1 210 ? 21.823 -7.838 -15.259 1.00 68.88 210 MET A CA 1
ATOM 1596 C C . MET A 1 210 ? 23.200 -8.512 -15.347 1.00 68.88 210 MET A C 1
ATOM 1598 O O . MET A 1 210 ? 23.898 -8.342 -16.334 1.00 68.88 210 MET A O 1
ATOM 1602 N N . GLU A 1 211 ? 23.590 -9.315 -14.351 1.00 66.00 211 GLU A N 1
ATOM 1603 C CA . GLU A 1 211 ? 24.822 -10.116 -14.383 1.00 66.00 211 GLU A CA 1
ATOM 1604 C C . GLU A 1 211 ? 24.752 -11.213 -15.446 1.00 66.00 211 GLU A C 1
ATOM 1606 O O . GLU A 1 211 ? 25.740 -11.461 -16.119 1.00 66.00 211 GLU A O 1
ATOM 1611 N N . ALA A 1 212 ? 23.608 -11.881 -15.620 1.00 63.34 212 ALA A N 1
ATOM 1612 C CA . ALA A 1 212 ? 23.431 -12.875 -16.674 1.00 63.34 212 ALA A CA 1
ATOM 1613 C C . ALA A 1 212 ? 23.485 -12.233 -18.065 1.00 63.34 212 ALA A C 1
ATOM 1615 O O . ALA A 1 212 ? 24.041 -12.845 -18.968 1.00 63.34 212 ALA A O 1
ATOM 1616 N N . GLU A 1 213 ? 22.960 -11.015 -18.214 1.00 56.84 213 GLU A N 1
ATOM 1617 C CA . GLU A 1 213 ? 23.039 -10.203 -19.432 1.00 56.84 213 GLU A CA 1
ATOM 1618 C C . GLU A 1 213 ? 24.479 -9.739 -19.707 1.00 56.84 213 GLU A C 1
ATOM 1620 O O . GLU A 1 213 ? 25.008 -10.014 -20.782 1.00 56.84 213 GLU A O 1
ATOM 1625 N N . ALA A 1 214 ? 25.172 -9.180 -18.713 1.00 60.88 214 ALA A N 1
ATOM 1626 C CA . ALA A 1 214 ? 26.570 -8.754 -18.836 1.00 60.88 214 ALA A CA 1
ATOM 1627 C C . ALA A 1 214 ? 27.539 -9.931 -19.056 1.00 60.88 214 ALA A C 1
ATOM 1629 O O . ALA A 1 214 ? 28.551 -9.811 -19.747 1.00 60.88 214 ALA A O 1
ATOM 1630 N N . ASN A 1 215 ? 27.242 -11.094 -18.470 1.00 57.38 215 ASN A N 1
ATOM 1631 C CA . ASN A 1 215 ? 28.055 -12.299 -18.614 1.00 57.38 215 ASN A CA 1
ATOM 1632 C C . ASN A 1 215 ? 27.707 -13.076 -19.895 1.00 57.38 215 ASN A C 1
ATOM 1634 O O . ASN A 1 215 ? 28.557 -13.820 -20.373 1.00 57.38 215 ASN A O 1
ATOM 1638 N N . SER A 1 216 ? 26.512 -12.887 -20.477 1.00 55.31 216 SER A N 1
ATOM 1639 C CA . SER A 1 216 ? 26.240 -13.282 -21.866 1.00 55.31 216 SER A CA 1
ATOM 1640 C C . SER A 1 216 ? 26.956 -12.367 -22.862 1.00 55.31 216 SER A C 1
ATOM 1642 O O . SER A 1 216 ? 27.569 -12.878 -23.787 1.00 55.31 216 SER A O 1
ATOM 1644 N N . GLU A 1 217 ? 27.010 -11.053 -22.615 1.00 53.66 217 GLU A N 1
ATOM 1645 C CA . GLU A 1 217 ? 27.794 -10.106 -23.430 1.00 53.66 217 GLU A CA 1
ATOM 1646 C C . GLU A 1 217 ? 29.311 -10.359 -23.337 1.00 53.66 217 GLU A C 1
ATOM 1648 O O . GLU A 1 217 ? 30.031 -10.183 -24.312 1.00 53.66 217 GLU A O 1
ATOM 1653 N N . SER A 1 218 ? 29.816 -10.811 -22.181 1.00 48.62 218 SER A N 1
ATOM 1654 C CA . SER A 1 218 ? 31.250 -11.100 -21.991 1.00 48.62 218 SER A CA 1
ATOM 1655 C C . SER A 1 218 ? 31.685 -12.495 -22.463 1.00 48.62 218 SER A C 1
ATOM 1657 O O . SER A 1 218 ? 32.885 -12.727 -22.611 1.00 48.62 218 SER A O 1
ATOM 1659 N N . TYR A 1 219 ? 30.754 -13.437 -22.663 1.00 46.91 219 TYR A N 1
ATOM 1660 C CA . TYR A 1 219 ? 31.057 -14.776 -23.196 1.00 46.91 219 TYR A CA 1
ATOM 1661 C C . TYR A 1 219 ? 30.847 -14.859 -24.719 1.00 46.91 219 TYR A C 1
ATOM 1663 O O . TYR A 1 219 ? 31.507 -15.669 -25.362 1.00 46.91 219 TYR A O 1
ATOM 1671 N N . ASP A 1 220 ? 30.040 -13.955 -25.289 1.00 43.50 220 ASP A N 1
ATOM 1672 C CA . ASP A 1 220 ? 29.897 -13.709 -26.732 1.00 43.50 220 ASP A CA 1
ATOM 1673 C C . ASP A 1 220 ? 30.632 -12.428 -27.170 1.00 43.50 220 ASP A C 1
ATOM 1675 O O . ASP A 1 220 ? 30.116 -11.635 -27.952 1.00 43.50 220 ASP A O 1
ATOM 1679 N N . ALA A 1 221 ? 31.871 -12.226 -26.711 1.00 41.56 221 ALA A N 1
ATOM 1680 C CA . ALA A 1 221 ? 32.809 -11.352 -27.414 1.00 41.56 221 ALA A CA 1
ATOM 1681 C C . ALA A 1 221 ? 33.675 -12.201 -28.362 1.00 41.56 221 ALA A C 1
ATOM 1683 O O . ALA A 1 221 ? 34.803 -12.562 -28.002 1.00 41.56 221 ALA A O 1
ATOM 1684 N N . PRO A 1 222 ? 33.196 -12.557 -29.571 1.00 40.62 222 PRO A N 1
ATOM 1685 C CA . PRO A 1 222 ? 34.096 -12.958 -30.625 1.00 40.62 222 PRO A CA 1
ATOM 1686 C C . PRO A 1 222 ? 34.848 -11.708 -31.084 1.00 40.62 222 PRO A C 1
ATOM 1688 O O . PRO A 1 222 ? 34.287 -10.629 -31.278 1.00 40.62 222 PRO A O 1
ATOM 1691 N N . ALA A 1 223 ? 36.145 -11.856 -31.310 1.00 41.31 223 ALA A N 1
ATOM 1692 C CA . ALA A 1 223 ? 36.808 -11.023 -32.294 1.00 41.31 223 ALA A CA 1
ATOM 1693 C C . ALA A 1 223 ? 36.151 -11.320 -33.660 1.00 41.31 223 ALA A C 1
ATOM 1695 O O . ALA A 1 223 ? 36.563 -12.251 -34.345 1.00 41.31 223 ALA A O 1
ATOM 1696 N N . GLY A 1 224 ? 35.091 -10.581 -34.007 1.00 38.53 224 GLY A N 1
ATOM 1697 C CA . GLY A 1 224 ? 34.382 -10.661 -35.290 1.00 38.53 224 GLY A CA 1
ATOM 1698 C C . GLY A 1 224 ? 32.862 -10.826 -35.155 1.00 38.53 224 GLY A C 1
ATOM 1699 O O . GLY A 1 224 ? 32.411 -11.822 -34.606 1.00 38.53 224 GLY A O 1
ATOM 1700 N N . ALA A 1 225 ? 32.117 -9.845 -35.679 1.00 40.56 225 ALA A N 1
ATOM 1701 C CA . ALA A 1 225 ? 30.667 -9.783 -35.937 1.00 40.56 225 ALA A CA 1
ATOM 1702 C C . ALA A 1 225 ? 29.896 -11.132 -35.880 1.00 40.56 225 ALA A C 1
ATOM 1704 O O . ALA A 1 225 ? 30.269 -12.092 -36.546 1.00 40.56 225 ALA A O 1
ATOM 1705 N N . GLU A 1 226 ? 28.860 -11.319 -35.052 1.00 47.09 226 GLU A N 1
ATOM 1706 C CA . GLU A 1 226 ? 27.533 -10.653 -35.021 1.00 47.09 226 GLU A CA 1
ATOM 1707 C C . GLU A 1 226 ? 26.593 -11.001 -36.192 1.00 47.09 226 GLU A C 1
ATOM 1709 O O . GLU A 1 226 ? 26.149 -10.110 -36.906 1.00 47.09 226 GLU A O 1
ATOM 1714 N N . HIS A 1 227 ? 26.259 -12.274 -36.438 1.00 50.41 227 HIS A N 1
ATOM 1715 C CA . HIS A 1 227 ? 25.367 -12.654 -37.554 1.00 50.41 227 HIS A CA 1
ATOM 1716 C C . HIS A 1 227 ? 24.190 -13.552 -37.108 1.00 50.41 227 HIS A C 1
ATOM 1718 O O . HIS A 1 227 ? 24.106 -14.720 -37.480 1.00 50.41 227 HIS A O 1
ATOM 1724 N N . GLY A 1 228 ? 23.259 -13.003 -36.316 1.00 49.91 228 GLY A N 1
ATOM 1725 C CA . GLY A 1 228 ? 21.974 -13.646 -36.001 1.00 49.91 228 GLY A CA 1
ATOM 1726 C C . GLY A 1 228 ? 20.926 -12.672 -35.443 1.00 49.91 228 GLY A C 1
ATOM 1727 O O . GLY A 1 228 ? 21.250 -11.829 -34.612 1.00 49.91 228 GLY A O 1
ATOM 1728 N N . GLU A 1 229 ? 19.671 -12.783 -35.900 1.00 55.50 229 GLU A N 1
ATOM 1729 C CA . GLU A 1 229 ? 18.546 -11.917 -35.502 1.00 55.50 229 GLU A CA 1
ATOM 1730 C C . GLU A 1 229 ? 18.214 -12.109 -33.999 1.00 55.50 229 GLU A C 1
ATOM 1732 O O . GLU A 1 229 ? 17.844 -13.212 -33.581 1.00 55.50 229 GLU A O 1
ATOM 1737 N N . PRO A 1 230 ? 18.328 -11.076 -33.143 1.00 57.94 230 PRO A N 1
ATOM 1738 C CA . PRO A 1 230 ? 18.135 -11.242 -31.702 1.00 57.94 230 PRO A CA 1
ATOM 1739 C C . PRO A 1 230 ? 16.648 -11.305 -31.300 1.00 57.94 230 PRO A C 1
ATOM 1741 O O .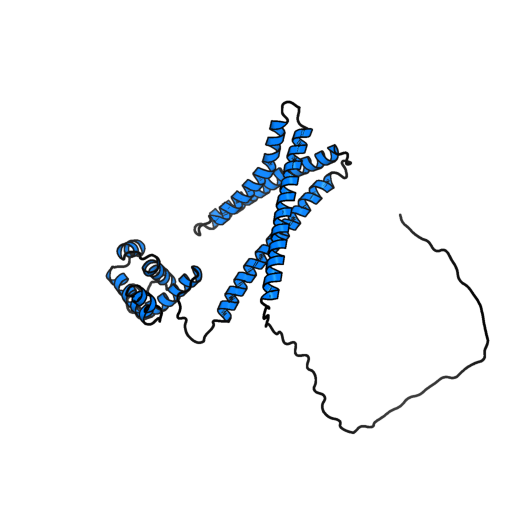 PRO A 1 230 ? 15.829 -10.469 -31.687 1.00 57.94 230 PRO A O 1
ATOM 1744 N N . ALA A 1 231 ? 16.302 -12.267 -30.434 1.00 53.44 231 ALA A N 1
ATOM 1745 C CA . ALA A 1 231 ? 14.925 -12.542 -29.993 1.00 53.44 231 ALA A CA 1
ATOM 1746 C C . ALA A 1 231 ? 14.354 -11.554 -28.946 1.00 53.44 231 ALA A C 1
ATOM 1748 O O . ALA A 1 231 ? 13.158 -11.590 -28.655 1.00 53.44 231 ALA A O 1
ATOM 1749 N N . ARG A 1 232 ? 15.181 -10.685 -28.335 1.00 57.81 232 ARG A N 1
ATOM 1750 C CA . ARG A 1 232 ? 14.741 -9.723 -27.301 1.00 57.81 232 ARG A CA 1
ATOM 1751 C C . ARG A 1 232 ? 14.537 -8.314 -27.880 1.00 57.81 232 ARG A C 1
ATOM 1753 O O . ARG A 1 232 ? 15.414 -7.848 -28.603 1.00 57.81 232 ARG A O 1
ATOM 1760 N N . PRO A 1 233 ? 13.476 -7.575 -27.490 1.00 59.16 233 PRO A N 1
ATOM 1761 C CA . PRO A 1 233 ? 13.160 -6.258 -28.062 1.00 59.16 233 PRO A CA 1
ATOM 1762 C C . PRO A 1 233 ? 14.263 -5.198 -27.916 1.00 59.16 233 PRO A C 1
ATOM 1764 O O . PRO A 1 233 ? 14.411 -4.339 -28.777 1.00 59.16 233 PRO A O 1
ATOM 1767 N N . THR A 1 234 ? 15.038 -5.233 -26.829 1.00 59.19 234 THR A N 1
ATOM 1768 C CA . THR A 1 234 ? 16.144 -4.291 -26.576 1.00 59.19 234 THR A CA 1
ATOM 1769 C C . THR A 1 234 ? 17.394 -4.629 -27.382 1.00 59.19 234 THR A C 1
ATOM 1771 O O . THR A 1 234 ? 17.998 -3.733 -27.961 1.00 59.19 234 THR A O 1
ATOM 1774 N N . ALA A 1 235 ? 17.738 -5.913 -27.488 1.00 63.59 235 ALA A N 1
ATOM 1775 C CA . ALA A 1 235 ? 18.839 -6.382 -28.329 1.00 63.59 235 ALA A CA 1
ATOM 1776 C C . ALA A 1 235 ? 18.541 -6.167 -29.823 1.00 63.59 235 ALA A C 1
ATOM 1778 O O . ALA A 1 235 ? 19.422 -5.779 -30.577 1.00 63.59 235 ALA A O 1
ATOM 1779 N N . ARG A 1 236 ? 17.275 -6.319 -30.237 1.00 65.81 236 ARG A N 1
ATOM 1780 C CA . ARG A 1 236 ? 16.802 -6.027 -31.601 1.00 65.81 236 ARG A CA 1
ATOM 1781 C C . ARG A 1 236 ? 16.980 -4.564 -31.987 1.00 65.81 236 ARG A C 1
ATOM 1783 O O . ARG A 1 236 ? 17.333 -4.284 -33.123 1.00 65.81 236 ARG A O 1
ATOM 1790 N N . ARG A 1 237 ? 16.800 -3.638 -31.042 1.00 70.75 237 ARG A N 1
ATOM 1791 C CA . ARG A 1 237 ? 17.065 -2.208 -31.266 1.00 70.75 237 ARG A CA 1
ATOM 1792 C C . ARG A 1 237 ? 18.541 -1.919 -31.461 1.00 70.75 237 ARG A C 1
ATOM 1794 O O . ARG A 1 237 ? 18.887 -1.270 -32.432 1.00 70.75 237 ARG A O 1
ATOM 1801 N N . LEU A 1 238 ? 19.391 -2.433 -30.576 1.00 70.88 238 LEU A N 1
ATOM 1802 C CA . LEU A 1 238 ? 20.841 -2.250 -30.684 1.00 70.88 238 LEU A CA 1
ATOM 1803 C C . LEU A 1 238 ? 21.400 -2.887 -31.965 1.00 70.88 238 LEU A C 1
ATOM 1805 O O . LEU A 1 238 ? 22.273 -2.311 -32.600 1.00 70.88 238 LEU A O 1
ATOM 1809 N N . TRP A 1 239 ? 20.830 -4.015 -32.391 1.00 75.88 239 TRP A N 1
ATOM 1810 C CA . TRP A 1 239 ? 21.138 -4.639 -33.675 1.00 75.88 239 TRP A CA 1
ATOM 1811 C C . TRP A 1 239 ? 20.691 -3.779 -34.868 1.00 75.88 239 TRP A C 1
ATOM 1813 O O . TRP A 1 239 ? 21.455 -3.566 -35.798 1.00 75.88 239 TRP A O 1
ATOM 1823 N N . TRP A 1 240 ? 19.494 -3.184 -34.837 1.00 76.06 240 TRP A N 1
ATOM 1824 C CA . TRP A 1 240 ? 19.106 -2.222 -35.876 1.00 76.06 240 TRP A CA 1
ATOM 1825 C C . TRP A 1 240 ? 19.961 -0.950 -35.860 1.00 76.06 240 TRP A C 1
ATOM 1827 O O . TRP A 1 240 ? 20.174 -0.358 -36.913 1.00 76.06 240 TRP A O 1
ATOM 1837 N N . GLU A 1 241 ? 20.467 -0.530 -34.700 1.00 78.00 241 GLU A N 1
ATOM 1838 C CA . GLU A 1 241 ? 21.409 0.587 -34.584 1.00 78.00 241 GLU A CA 1
ATOM 1839 C C . GLU A 1 241 ? 22.787 0.256 -35.177 1.00 78.00 241 GLU A C 1
ATOM 1841 O O . GLU A 1 241 ? 23.388 1.137 -35.795 1.00 78.00 241 GLU A O 1
ATOM 1846 N N . SER A 1 242 ? 23.275 -0.986 -35.050 1.00 74.00 242 SER A N 1
ATOM 1847 C CA . SER A 1 242 ? 24.528 -1.416 -35.691 1.00 74.00 242 SER A CA 1
ATOM 1848 C C . SER A 1 242 ? 24.374 -1.531 -37.208 1.00 74.00 242 SER A C 1
ATOM 1850 O O . SER A 1 242 ? 25.164 -0.939 -37.941 1.00 74.00 242 SER A O 1
ATOM 1852 N N . ILE A 1 243 ? 23.287 -2.143 -37.689 1.00 74.75 243 ILE A N 1
ATOM 1853 C CA . ILE A 1 243 ? 22.954 -2.180 -39.123 1.00 74.75 243 ILE A CA 1
ATOM 1854 C C . ILE A 1 243 ? 22.773 -0.759 -39.674 1.00 74.75 243 ILE A C 1
ATOM 1856 O O . ILE A 1 243 ? 23.243 -0.441 -40.762 1.00 74.75 243 ILE A O 1
ATOM 1860 N N . ALA A 1 244 ? 22.149 0.143 -38.915 1.00 78.56 244 ALA A N 1
ATOM 1861 C CA . ALA A 1 244 ? 22.029 1.545 -39.300 1.00 78.56 244 ALA A CA 1
ATOM 1862 C C . ALA A 1 244 ? 23.378 2.274 -39.359 1.00 78.56 244 ALA A C 1
ATOM 1864 O O . ALA A 1 244 ? 23.543 3.164 -40.193 1.00 78.56 244 ALA A O 1
ATOM 1865 N N . ALA A 1 245 ? 24.340 1.930 -38.500 1.00 73.50 245 ALA A N 1
ATOM 1866 C CA . ALA A 1 245 ? 25.686 2.487 -38.572 1.00 73.50 245 ALA A CA 1
ATOM 1867 C C . ALA A 1 245 ? 26.389 2.068 -39.874 1.00 73.50 245 ALA A C 1
ATOM 1869 O O . ALA A 1 245 ? 26.952 2.928 -40.548 1.00 73.50 245 ALA A O 1
ATOM 1870 N N . GLU A 1 246 ? 26.260 0.801 -40.274 1.00 74.00 246 GLU A N 1
ATOM 1871 C CA . GLU A 1 246 ? 26.803 0.278 -41.537 1.00 74.00 246 GLU A CA 1
ATOM 1872 C C . GLU A 1 246 ? 26.109 0.888 -42.766 1.00 74.00 246 GLU A C 1
ATOM 1874 O O . GLU A 1 246 ? 26.764 1.398 -43.675 1.00 74.00 246 GLU A O 1
ATOM 1879 N N . VAL A 1 247 ? 24.773 0.944 -42.763 1.00 72.62 247 VAL A N 1
ATOM 1880 C CA . VAL A 1 247 ? 23.978 1.576 -43.832 1.00 72.62 247 VAL A CA 1
ATOM 1881 C C . VAL A 1 247 ? 24.309 3.069 -43.966 1.00 72.62 247 VAL A C 1
ATOM 1883 O O . VAL A 1 247 ? 24.321 3.615 -45.071 1.00 72.62 247 VAL A O 1
ATOM 1886 N N . ARG A 1 248 ? 24.611 3.753 -42.855 1.00 74.88 248 ARG A N 1
ATOM 1887 C CA . ARG A 1 248 ? 25.051 5.155 -42.867 1.00 74.88 248 ARG A CA 1
ATOM 1888 C C . ARG A 1 248 ? 26.432 5.321 -43.499 1.00 74.88 248 ARG A C 1
ATOM 1890 O O . ARG A 1 248 ? 26.638 6.326 -44.177 1.00 74.88 248 ARG A O 1
ATOM 1897 N N . GLU A 1 249 ? 27.367 4.402 -43.262 1.00 70.06 249 GLU A N 1
ATOM 1898 C CA . GLU A 1 249 ? 28.686 4.452 -43.908 1.00 70.06 249 GLU A CA 1
ATOM 1899 C C . GLU A 1 249 ? 28.568 4.323 -45.430 1.00 70.06 249 GLU A C 1
ATOM 1901 O O . GLU A 1 249 ? 29.233 5.058 -46.156 1.00 70.06 249 GLU A O 1
ATOM 1906 N N . GLU A 1 250 ? 27.659 3.478 -45.917 1.00 69.94 250 GLU A N 1
ATOM 1907 C CA . GLU A 1 250 ? 27.418 3.290 -47.352 1.00 69.94 250 GLU A CA 1
ATOM 1908 C C . GLU A 1 250 ? 26.703 4.487 -48.009 1.00 69.94 250 GLU A C 1
ATOM 1910 O O . GLU A 1 250 ? 26.945 4.810 -49.171 1.00 69.94 250 GLU A O 1
ATOM 1915 N N . LEU A 1 251 ? 25.863 5.206 -47.256 1.00 67.75 251 LEU A N 1
ATOM 1916 C CA . LEU A 1 251 ? 25.093 6.364 -47.734 1.00 67.75 251 LEU A CA 1
ATOM 1917 C C . LEU A 1 251 ? 25.724 7.727 -47.398 1.00 67.75 251 LEU A C 1
ATOM 1919 O O . LEU A 1 251 ? 25.062 8.761 -47.545 1.00 67.75 251 LEU A O 1
ATOM 1923 N N . ILE A 1 252 ? 26.991 7.754 -46.968 1.00 63.81 252 ILE A N 1
ATOM 1924 C CA . ILE A 1 252 ? 27.665 8.956 -46.449 1.00 63.81 252 ILE A CA 1
ATOM 1925 C C . ILE A 1 252 ? 27.727 10.122 -47.454 1.00 63.81 252 ILE A C 1
ATOM 1927 O O . ILE A 1 252 ? 27.693 11.285 -47.049 1.00 63.81 252 ILE A O 1
ATOM 1931 N N . ASP A 1 253 ? 27.707 9.827 -48.757 1.00 60.44 253 ASP A N 1
ATOM 1932 C CA . ASP A 1 253 ? 27.713 10.824 -49.838 1.00 60.44 253 ASP A CA 1
ATOM 1933 C C . ASP A 1 253 ? 26.345 11.501 -50.067 1.00 60.44 253 ASP A C 1
ATOM 1935 O O . ASP A 1 253 ? 26.238 12.512 -50.771 1.00 60.44 253 ASP A O 1
ATOM 1939 N N . THR A 1 254 ? 25.269 11.004 -49.443 1.00 63.44 254 THR A N 1
ATOM 1940 C CA . THR A 1 254 ? 23.936 11.608 -49.556 1.00 63.44 254 THR A CA 1
ATOM 1941 C C . THR A 1 254 ? 23.724 12.646 -48.456 1.00 63.44 254 THR A C 1
ATOM 1943 O O . THR A 1 254 ? 23.372 12.335 -47.319 1.00 63.44 254 THR A O 1
ATOM 1946 N N . ARG A 1 255 ? 23.866 13.924 -48.827 1.00 54.53 255 ARG A N 1
ATOM 1947 C CA . ARG A 1 255 ? 23.855 15.105 -47.936 1.00 54.53 255 ARG A CA 1
ATOM 1948 C C . ARG A 1 255 ? 22.691 15.195 -46.930 1.00 54.53 255 ARG A C 1
ATOM 1950 O O . ARG A 1 255 ? 22.853 15.836 -45.907 1.00 54.53 255 ARG A O 1
ATOM 1957 N N . ASN A 1 256 ? 21.536 14.585 -47.204 1.00 58.56 256 ASN A N 1
ATOM 1958 C CA . ASN A 1 256 ? 20.355 14.627 -46.323 1.00 58.56 256 ASN A CA 1
ATOM 1959 C C . ASN A 1 256 ? 20.254 13.409 -45.376 1.00 58.56 256 ASN A C 1
ATOM 1961 O O . ASN A 1 256 ? 19.463 13.427 -44.441 1.00 58.56 256 ASN A O 1
ATOM 1965 N N . ILE A 1 257 ? 21.033 12.349 -45.632 1.00 55.56 257 ILE A N 1
ATOM 1966 C CA . ILE A 1 257 ? 21.096 11.110 -44.835 1.00 55.56 257 ILE A CA 1
ATOM 1967 C C . ILE A 1 257 ? 22.270 11.176 -43.845 1.00 55.56 257 ILE A C 1
ATOM 1969 O O . ILE A 1 257 ? 22.162 10.675 -42.729 1.00 55.56 257 ILE A O 1
ATOM 1973 N N . ALA A 1 258 ? 23.347 11.885 -44.203 1.00 57.19 258 ALA A N 1
ATOM 1974 C CA . ALA A 1 258 ? 24.504 12.128 -43.339 1.00 57.19 258 ALA A CA 1
ATOM 1975 C C . ALA A 1 258 ? 24.160 12.854 -42.018 1.00 57.19 258 ALA A C 1
ATOM 1977 O O . ALA A 1 258 ? 24.835 12.634 -41.007 1.00 57.19 258 ALA A O 1
ATOM 1978 N N . ASP A 1 259 ? 23.095 13.666 -42.024 1.00 60.84 259 ASP A N 1
ATOM 1979 C CA . ASP A 1 259 ? 22.594 14.419 -40.865 1.00 60.84 259 ASP A CA 1
ATOM 1980 C C . ASP A 1 259 ? 21.753 13.561 -39.892 1.00 60.84 259 ASP A C 1
ATOM 1982 O O . ASP A 1 259 ? 21.439 14.005 -38.782 1.00 60.84 259 ASP A O 1
ATOM 1986 N N . LEU A 1 260 ? 21.368 12.332 -40.270 1.00 65.31 260 LEU A N 1
ATOM 1987 C CA . LEU A 1 260 ? 20.617 11.432 -39.394 1.00 65.31 260 LEU A CA 1
ATOM 1988 C C . LEU A 1 260 ? 21.564 10.681 -38.450 1.00 65.31 260 LEU A C 1
ATOM 1990 O O . LEU A 1 260 ? 22.569 10.096 -38.856 1.00 65.31 260 LEU A O 1
ATOM 1994 N N . THR A 1 261 ? 21.218 10.669 -37.161 1.00 70.88 261 THR A N 1
ATOM 1995 C CA . THR A 1 261 ? 21.952 9.884 -36.166 1.00 70.88 261 THR A CA 1
ATOM 1996 C C . THR A 1 261 ? 21.739 8.381 -36.403 1.00 70.88 261 THR A C 1
ATOM 19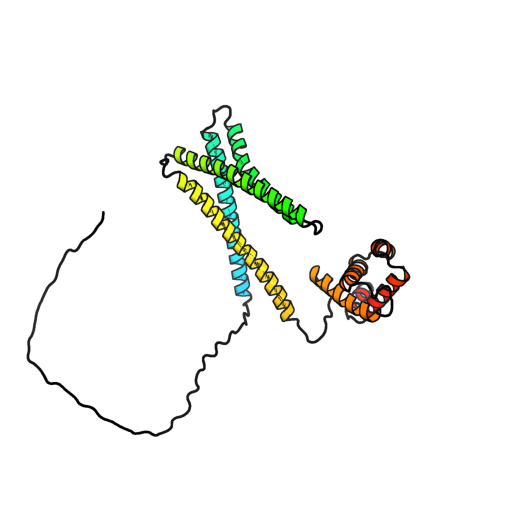98 O O . THR A 1 261 ? 20.629 7.992 -36.783 1.00 70.88 261 THR A O 1
ATOM 2001 N N . PRO A 1 262 ? 22.740 7.518 -36.129 1.00 65.88 262 PRO A N 1
ATOM 2002 C CA . PRO A 1 262 ? 22.614 6.060 -36.266 1.00 65.88 262 PRO A CA 1
ATOM 2003 C C . PRO A 1 262 ? 21.390 5.490 -35.535 1.00 65.88 262 PRO A C 1
ATOM 2005 O O . PRO A 1 262 ? 20.707 4.611 -36.042 1.00 65.88 262 PRO A O 1
ATOM 2008 N N . GLN A 1 263 ? 21.031 6.084 -34.395 1.00 71.19 263 GLN A N 1
ATOM 2009 C CA . GLN A 1 263 ? 19.845 5.728 -33.617 1.00 71.19 263 GLN A CA 1
ATOM 2010 C C . GLN A 1 263 ? 18.538 6.026 -34.361 1.00 71.19 263 GLN A C 1
ATOM 2012 O O . GLN A 1 263 ? 17.627 5.205 -34.381 1.00 71.19 263 GLN A O 1
ATOM 2017 N N . ARG A 1 264 ? 18.437 7.192 -35.017 1.00 74.62 264 ARG A N 1
ATOM 2018 C CA . ARG A 1 264 ? 17.242 7.546 -35.801 1.00 74.62 264 ARG A CA 1
ATOM 2019 C C . ARG A 1 264 ? 17.102 6.657 -37.025 1.00 74.62 264 ARG A C 1
ATOM 2021 O O . ARG A 1 264 ? 15.988 6.297 -37.382 1.00 74.62 264 ARG A O 1
ATOM 2028 N N . LEU A 1 265 ? 18.218 6.317 -37.661 1.00 77.12 265 LEU A N 1
ATOM 2029 C CA . LEU A 1 265 ? 18.219 5.411 -38.800 1.00 77.12 265 LEU A CA 1
ATOM 2030 C C . LEU A 1 265 ? 17.855 3.978 -38.368 1.00 77.12 265 LEU A C 1
ATOM 2032 O O . LEU A 1 265 ? 17.036 3.352 -39.033 1.00 77.12 265 LEU A O 1
ATOM 2036 N N . GLY A 1 266 ? 18.318 3.520 -37.200 1.00 76.00 266 GLY A N 1
ATOM 2037 C CA . GLY A 1 266 ? 17.910 2.242 -36.603 1.00 76.00 266 GLY A CA 1
ATOM 2038 C C . GLY A 1 266 ? 16.411 2.168 -36.296 1.00 76.00 266 GLY A C 1
ATOM 2039 O O . GLY A 1 266 ? 15.764 1.176 -36.618 1.00 76.00 266 GLY A O 1
ATOM 2040 N N . GLU A 1 267 ? 15.813 3.243 -35.772 1.00 77.94 267 GLU A N 1
ATOM 2041 C CA . GLU A 1 267 ? 14.357 3.322 -35.556 1.00 77.94 267 GLU A CA 1
ATOM 2042 C C . GLU A 1 267 ? 13.549 3.267 -36.867 1.00 77.94 267 GLU A C 1
ATOM 2044 O O . GLU A 1 267 ? 12.449 2.704 -36.902 1.00 77.94 267 GLU A O 1
ATOM 2049 N N . ILE A 1 268 ? 14.077 3.857 -37.945 1.00 80.06 268 ILE A N 1
ATOM 2050 C CA . ILE A 1 268 ? 13.461 3.819 -39.279 1.00 80.06 268 ILE A CA 1
ATOM 2051 C C . ILE A 1 268 ? 13.541 2.398 -39.854 1.00 80.06 268 ILE A C 1
ATOM 2053 O O . ILE A 1 268 ? 12.529 1.893 -40.341 1.00 80.06 268 ILE A O 1
ATOM 2057 N N . LEU A 1 269 ? 14.697 1.733 -39.740 1.00 78.56 269 LEU A N 1
ATOM 2058 C CA . LEU A 1 269 ? 14.889 0.350 -40.188 1.00 78.56 269 LEU A CA 1
ATOM 2059 C C . LEU A 1 269 ? 14.023 -0.642 -39.393 1.00 78.56 269 LEU A C 1
ATOM 2061 O O . LEU A 1 269 ? 13.346 -1.470 -40.004 1.00 78.56 269 LEU A O 1
ATOM 2065 N N . GLU A 1 270 ? 13.928 -0.495 -38.063 1.00 79.44 270 GLU A N 1
ATOM 2066 C CA . GLU A 1 270 ? 13.014 -1.291 -37.223 1.00 79.44 270 GLU A CA 1
ATOM 2067 C C . GLU A 1 270 ? 11.572 -1.175 -37.744 1.00 79.44 270 GLU A C 1
ATOM 2069 O O . GLU A 1 270 ? 10.878 -2.171 -37.929 1.00 79.44 270 GLU A O 1
ATOM 2074 N N . ARG A 1 271 ? 11.094 0.039 -38.034 1.00 76.31 271 ARG A N 1
ATOM 2075 C CA . ARG A 1 271 ? 9.723 0.248 -38.531 1.00 76.31 271 ARG A CA 1
ATOM 2076 C C . ARG A 1 271 ? 9.500 -0.299 -39.939 1.00 76.31 271 ARG A C 1
ATOM 2078 O O . ARG A 1 271 ? 8.436 -0.859 -40.208 1.00 76.31 271 ARG A O 1
ATOM 2085 N N . MET A 1 272 ? 10.485 -0.150 -40.819 1.00 76.81 272 MET A N 1
ATOM 2086 C CA . MET A 1 272 ? 10.425 -0.634 -42.198 1.00 76.81 272 MET A CA 1
ATOM 2087 C C . MET A 1 272 ? 10.318 -2.154 -42.274 1.00 76.81 272 MET A C 1
ATOM 2089 O O . MET A 1 272 ? 9.469 -2.666 -43.003 1.00 76.81 272 MET A O 1
ATOM 2093 N N . TYR A 1 273 ? 11.160 -2.866 -41.525 1.00 75.06 273 TYR A N 1
ATOM 2094 C CA . TYR A 1 273 ? 11.292 -4.317 -41.651 1.00 75.06 273 TYR A CA 1
ATOM 2095 C C . TYR A 1 273 ? 10.482 -5.082 -40.604 1.00 75.06 273 TYR A C 1
ATOM 2097 O O . TYR A 1 273 ? 9.862 -6.086 -40.941 1.00 75.06 273 TYR A O 1
ATOM 2105 N N . ASP A 1 274 ? 10.418 -4.601 -39.360 1.00 73.31 274 ASP A N 1
ATOM 2106 C CA . ASP A 1 274 ? 9.725 -5.310 -38.276 1.00 73.31 274 ASP A CA 1
ATOM 2107 C C . ASP A 1 274 ? 8.224 -5.003 -38.239 1.00 73.31 274 ASP A C 1
ATOM 2109 O O . ASP A 1 274 ? 7.400 -5.874 -37.973 1.00 73.31 274 ASP A O 1
ATOM 2113 N N . ARG A 1 275 ? 7.843 -3.753 -38.535 1.00 72.00 275 ARG A N 1
ATOM 2114 C CA . ARG A 1 275 ? 6.430 -3.326 -38.550 1.00 72.00 275 ARG A CA 1
ATOM 2115 C C . ARG A 1 275 ? 5.810 -3.308 -39.945 1.00 72.00 275 ARG A C 1
ATOM 2117 O O . ARG A 1 275 ? 4.630 -2.983 -40.061 1.00 72.00 275 ARG A O 1
ATOM 2124 N N . SER A 1 276 ? 6.594 -3.634 -40.977 1.00 65.12 276 SER A N 1
ATOM 2125 C CA . SER A 1 276 ? 6.183 -3.643 -42.391 1.00 65.12 276 SER A CA 1
ATOM 2126 C C . SER A 1 276 ? 5.467 -2.350 -42.818 1.00 65.12 276 SER A C 1
ATOM 2128 O O . SER A 1 276 ? 4.516 -2.372 -43.602 1.00 65.12 276 SER A O 1
ATOM 2130 N N . GLU A 1 277 ? 5.880 -1.210 -42.256 1.00 69.69 277 GLU A N 1
ATOM 2131 C CA . GLU A 1 277 ? 5.220 0.076 -42.473 1.00 69.69 277 GLU A CA 1
ATOM 2132 C C . GLU A 1 277 ? 5.471 0.559 -43.915 1.00 69.69 277 GLU A C 1
ATOM 2134 O O . GLU A 1 277 ? 6.588 0.489 -44.428 1.00 69.69 277 GLU A O 1
ATOM 2139 N N . SER A 1 278 ? 4.421 1.024 -44.606 1.00 68.38 278 SER A N 1
ATOM 2140 C CA . SER A 1 278 ? 4.547 1.445 -46.011 1.00 68.38 278 SER A CA 1
ATOM 2141 C C . SER A 1 278 ? 5.435 2.686 -46.160 1.00 68.38 278 SER A C 1
ATOM 2143 O O . SER A 1 278 ? 5.410 3.576 -45.307 1.00 68.38 278 SER A O 1
ATOM 2145 N N . ASP A 1 279 ? 6.133 2.815 -47.295 1.00 64.81 279 ASP A N 1
ATOM 2146 C CA . ASP A 1 279 ? 6.996 3.969 -47.605 1.00 64.81 279 ASP A CA 1
ATOM 2147 C C . ASP A 1 279 ? 6.276 5.318 -47.442 1.00 64.81 279 ASP A C 1
ATOM 2149 O O . ASP A 1 279 ? 6.895 6.333 -47.130 1.00 64.81 279 ASP A O 1
ATOM 2153 N N . ARG A 1 280 ? 4.949 5.346 -47.625 1.00 63.81 280 ARG A N 1
ATOM 2154 C CA . ARG A 1 280 ? 4.122 6.535 -47.384 1.00 63.81 280 ARG A CA 1
ATOM 2155 C C . ARG A 1 280 ? 4.068 6.899 -45.893 1.00 63.81 280 ARG A C 1
ATOM 2157 O O . ARG A 1 280 ? 4.315 8.050 -45.560 1.00 63.81 280 ARG A O 1
ATOM 2164 N N . GLY A 1 281 ? 3.848 5.921 -45.012 1.00 66.44 281 GLY A N 1
ATOM 2165 C CA . GLY A 1 281 ? 3.798 6.131 -43.559 1.00 66.44 281 GLY A CA 1
ATOM 2166 C C . GLY A 1 281 ? 5.137 6.582 -42.966 1.00 66.44 281 GLY A C 1
ATOM 2167 O O . GLY A 1 281 ? 5.177 7.459 -42.104 1.00 66.44 281 GLY A O 1
ATOM 2168 N N . ILE A 1 282 ? 6.251 6.070 -43.493 1.00 66.31 282 ILE A N 1
ATOM 2169 C CA . ILE A 1 282 ? 7.600 6.464 -43.052 1.00 66.31 282 ILE A CA 1
ATOM 2170 C C . ILE A 1 282 ? 7.934 7.898 -43.482 1.00 66.31 282 ILE A C 1
ATOM 2172 O O . ILE A 1 282 ? 8.555 8.653 -42.726 1.00 66.31 282 ILE A O 1
ATOM 2176 N N . ARG A 1 283 ? 7.492 8.308 -44.678 1.00 73.06 283 ARG A N 1
ATOM 2177 C CA . ARG A 1 283 ? 7.673 9.675 -45.190 1.00 73.06 283 ARG A CA 1
ATOM 2178 C C . ARG A 1 283 ? 6.859 10.703 -44.410 1.00 73.06 283 ARG A C 1
ATOM 2180 O O . ARG A 1 283 ? 7.385 11.780 -44.128 1.00 73.06 283 ARG A O 1
ATOM 2187 N N . ASP A 1 284 ? 5.631 10.355 -44.029 1.00 70.56 284 ASP A N 1
ATOM 2188 C CA . ASP A 1 284 ? 4.744 11.229 -43.252 1.00 70.56 284 ASP A CA 1
ATOM 2189 C C . ASP A 1 284 ? 5.315 11.522 -41.851 1.00 70.56 284 ASP A C 1
ATOM 2191 O O . ASP A 1 284 ? 5.135 12.620 -41.322 1.00 70.56 284 ASP A O 1
ATOM 2195 N N . TYR A 1 285 ? 6.078 10.582 -41.280 1.00 64.38 285 TYR A N 1
ATOM 2196 C CA . TYR A 1 285 ? 6.746 10.740 -39.984 1.00 64.38 285 TYR A CA 1
ATOM 2197 C C . TYR A 1 285 ? 8.146 11.383 -40.072 1.00 64.38 285 TYR A C 1
ATOM 2199 O O . TYR A 1 285 ? 8.519 12.165 -39.196 1.00 64.38 285 TYR A O 1
ATOM 2207 N N . THR A 1 286 ? 8.927 11.093 -41.122 1.00 63.28 286 THR A N 1
ATOM 2208 C CA . THR A 1 286 ? 10.381 11.380 -41.140 1.00 63.28 286 THR A CA 1
ATOM 2209 C C . THR A 1 286 ? 10.789 12.567 -42.032 1.00 63.28 286 THR A C 1
ATOM 2211 O O . THR A 1 286 ? 11.964 12.905 -42.099 1.00 63.28 286 THR A O 1
ATOM 2214 N N . ARG A 1 287 ? 9.858 13.247 -42.725 1.00 64.19 287 ARG A N 1
ATOM 2215 C CA . ARG A 1 287 ? 10.156 14.314 -43.724 1.00 64.19 287 ARG A CA 1
ATOM 2216 C C . ARG A 1 287 ? 11.141 13.904 -44.841 1.00 64.19 287 ARG A C 1
ATOM 2218 O O . ARG A 1 287 ? 11.590 14.760 -45.602 1.00 64.19 287 ARG A O 1
ATOM 2225 N N . LEU A 1 288 ? 11.449 12.614 -44.977 1.00 71.69 288 LEU A N 1
ATOM 2226 C CA . LEU A 1 288 ? 12.314 12.081 -46.027 1.00 71.69 288 LEU A CA 1
ATOM 2227 C C . LEU A 1 288 ? 11.569 12.048 -47.367 1.00 71.69 288 LEU A C 1
ATOM 2229 O O . LEU A 1 288 ? 10.355 11.826 -47.441 1.00 71.69 288 LEU A O 1
ATOM 2233 N N . ARG A 1 289 ? 12.297 12.266 -48.459 1.00 74.31 289 ARG A N 1
ATOM 2234 C CA . ARG A 1 289 ? 11.767 12.155 -49.824 1.00 74.31 289 ARG A CA 1
ATOM 2235 C C . ARG A 1 289 ? 11.711 10.689 -50.250 1.00 74.31 289 ARG A C 1
ATOM 2237 O O . ARG A 1 289 ? 12.487 9.864 -49.788 1.00 74.31 289 ARG A O 1
ATOM 2244 N N . GLN A 1 290 ? 10.832 10.366 -51.201 1.00 77.88 290 GLN A N 1
ATOM 2245 C CA . GLN A 1 290 ? 10.690 9.000 -51.732 1.00 77.88 290 GLN A CA 1
ATOM 2246 C C . GLN A 1 290 ? 12.023 8.415 -52.228 1.00 77.88 290 GLN A C 1
ATOM 2248 O O . GLN A 1 290 ? 12.305 7.250 -51.980 1.00 77.88 290 GLN A O 1
ATOM 2253 N N . LYS A 1 291 ? 12.859 9.237 -52.876 1.00 74.81 291 LYS A N 1
ATOM 2254 C CA . LYS A 1 291 ? 14.192 8.823 -53.339 1.00 74.81 291 LYS A CA 1
ATOM 2255 C C . LYS A 1 291 ? 15.143 8.466 -52.187 1.00 74.81 291 LYS A C 1
ATOM 2257 O O . LYS A 1 291 ? 15.967 7.583 -52.349 1.00 74.81 291 LYS A O 1
ATOM 2262 N N . GLU A 1 292 ? 15.013 9.126 -51.035 1.00 73.62 292 GLU A N 1
ATOM 2263 C CA . GLU A 1 292 ? 15.859 8.897 -49.853 1.00 73.62 292 GLU A CA 1
ATOM 2264 C C . GLU A 1 292 ? 15.430 7.626 -49.108 1.00 73.62 292 GLU A C 1
ATOM 2266 O O . GLU A 1 292 ? 16.278 6.833 -48.722 1.00 73.62 292 GLU A O 1
ATOM 2271 N N . VAL A 1 293 ? 14.120 7.377 -48.981 1.00 74.81 293 VAL A N 1
ATOM 2272 C CA . VAL A 1 293 ? 13.595 6.118 -48.413 1.00 74.81 293 VAL A CA 1
ATOM 2273 C C . VAL A 1 293 ? 13.951 4.917 -49.296 1.00 74.81 293 VAL A C 1
ATOM 2275 O O . VAL A 1 293 ? 14.307 3.866 -48.773 1.00 74.81 293 VAL A O 1
ATOM 2278 N N . GLY A 1 294 ? 13.915 5.087 -50.624 1.00 75.38 294 GLY A N 1
ATOM 2279 C CA . GLY A 1 294 ? 14.367 4.065 -51.572 1.00 75.38 294 GLY A CA 1
ATOM 2280 C C . GLY A 1 294 ? 15.854 3.737 -51.422 1.00 75.38 294 GLY A C 1
ATOM 2281 O O . GLY A 1 294 ? 16.201 2.567 -51.330 1.00 75.38 294 GLY A O 1
ATOM 2282 N N . ALA A 1 295 ? 16.710 4.757 -51.302 1.00 77.25 295 ALA A N 1
ATOM 2283 C CA . ALA A 1 295 ? 18.147 4.569 -51.097 1.00 77.25 295 ALA A CA 1
ATOM 2284 C C . ALA A 1 295 ? 18.474 3.883 -49.756 1.00 77.25 295 ALA A C 1
ATOM 2286 O O . ALA A 1 295 ? 19.337 3.013 -49.705 1.00 77.25 295 ALA A O 1
ATOM 2287 N N . ILE A 1 296 ? 17.755 4.227 -48.677 1.00 77.81 296 ILE A N 1
ATOM 2288 C CA . ILE A 1 296 ? 17.900 3.566 -47.368 1.00 77.81 296 ILE A CA 1
ATOM 2289 C C . ILE A 1 296 ? 17.501 2.090 -47.454 1.00 77.81 296 ILE A C 1
ATOM 2291 O O . ILE A 1 296 ? 18.193 1.246 -46.897 1.00 77.81 296 ILE A O 1
ATOM 2295 N N . ARG A 1 297 ? 16.406 1.775 -48.157 1.00 81.19 297 ARG A N 1
ATOM 2296 C CA . ARG A 1 297 ? 15.948 0.395 -48.365 1.00 81.19 297 ARG A CA 1
ATOM 2297 C C . ARG A 1 297 ? 16.966 -0.421 -49.159 1.00 81.19 297 ARG A C 1
ATOM 2299 O O . ARG A 1 297 ? 17.299 -1.517 -48.744 1.00 81.19 297 ARG A O 1
ATOM 2306 N N . GLU A 1 298 ? 17.479 0.127 -50.256 1.00 78.81 298 GLU A N 1
ATOM 2307 C CA . GLU A 1 298 ? 18.453 -0.551 -51.118 1.00 78.81 298 GLU A CA 1
ATOM 2308 C C . GLU A 1 298 ? 19.771 -0.842 -50.384 1.00 78.81 298 GLU A C 1
ATOM 2310 O O . GLU A 1 298 ? 20.272 -1.964 -50.431 1.00 78.81 298 GLU A O 1
ATOM 2315 N N . ALA A 1 299 ? 20.288 0.131 -49.629 1.00 77.12 299 ALA A N 1
ATOM 2316 C CA . ALA A 1 299 ? 21.477 -0.065 -48.805 1.00 77.12 299 ALA A CA 1
ATOM 2317 C C . ALA A 1 299 ? 21.224 -1.060 -47.657 1.00 77.12 299 ALA A C 1
ATOM 2319 O O . ALA A 1 299 ? 22.047 -1.938 -47.404 1.00 77.12 299 ALA A O 1
ATOM 2320 N N . ALA A 1 300 ? 20.065 -0.978 -46.992 1.00 76.69 300 ALA A N 1
ATOM 2321 C CA . ALA A 1 300 ? 19.685 -1.925 -45.947 1.00 76.69 300 ALA A CA 1
ATOM 2322 C C . ALA A 1 300 ? 19.533 -3.350 -46.491 1.00 76.69 300 ALA A C 1
ATOM 2324 O O . ALA A 1 300 ? 20.066 -4.274 -45.889 1.00 76.69 300 ALA A O 1
ATOM 2325 N N . ASP A 1 301 ? 18.890 -3.536 -47.644 1.00 77.06 301 ASP A N 1
ATOM 2326 C CA . ASP A 1 301 ? 18.780 -4.833 -48.317 1.00 77.06 301 ASP A CA 1
ATOM 2327 C C . ASP A 1 301 ? 20.167 -5.372 -48.709 1.00 77.06 301 ASP A C 1
ATOM 2329 O O . ASP A 1 301 ? 20.426 -6.562 -48.551 1.00 77.06 301 ASP A O 1
ATOM 2333 N N . GLY A 1 302 ? 21.095 -4.510 -49.139 1.00 75.31 302 GLY A N 1
ATOM 2334 C CA . GLY A 1 302 ? 22.483 -4.883 -49.432 1.00 75.31 302 GLY A CA 1
ATOM 2335 C C . GLY A 1 302 ? 23.296 -5.301 -48.199 1.00 75.31 302 GLY A C 1
ATOM 2336 O O . GLY A 1 302 ? 24.087 -6.245 -48.260 1.00 75.31 302 GLY A O 1
ATOM 2337 N N . VAL A 1 303 ? 23.115 -4.630 -47.059 1.00 75.25 303 VAL A N 1
ATOM 2338 C CA . VAL A 1 303 ? 23.729 -5.012 -45.770 1.00 75.25 303 VAL A CA 1
ATOM 2339 C C . VAL A 1 303 ? 23.091 -6.295 -45.223 1.00 75.25 303 VAL A C 1
ATOM 2341 O O . VAL A 1 303 ? 23.794 -7.219 -44.812 1.00 75.25 303 VAL A O 1
ATOM 2344 N N . LEU A 1 304 ? 21.766 -6.418 -45.313 1.00 73.50 304 LEU A N 1
ATOM 2345 C CA . LEU A 1 304 ? 21.022 -7.605 -44.894 1.00 73.50 304 LEU A CA 1
ATOM 2346 C C . LEU A 1 304 ? 21.308 -8.821 -45.782 1.00 73.50 304 LEU A C 1
ATOM 2348 O O . LEU A 1 304 ? 21.304 -9.931 -45.272 1.00 73.50 304 LEU A O 1
ATOM 2352 N N . ALA A 1 305 ? 21.601 -8.640 -47.073 1.00 69.88 305 ALA A N 1
ATOM 2353 C CA . ALA A 1 305 ? 21.999 -9.723 -47.977 1.00 69.88 305 ALA A CA 1
ATOM 2354 C C . ALA A 1 305 ? 23.440 -10.202 -47.738 1.00 69.88 305 ALA A C 1
ATOM 2356 O O . ALA A 1 305 ? 23.753 -11.370 -47.962 1.00 69.88 305 ALA A O 1
ATOM 2357 N N . ARG A 1 306 ? 24.322 -9.309 -47.268 1.00 64.94 306 ARG A N 1
ATOM 2358 C CA . ARG A 1 306 ? 25.674 -9.662 -46.798 1.00 64.94 306 ARG A CA 1
ATOM 2359 C C . ARG A 1 306 ? 25.657 -10.309 -45.411 1.00 64.94 306 ARG A C 1
ATOM 2361 O O . ARG A 1 306 ? 26.610 -10.994 -45.050 1.00 64.94 306 ARG A O 1
ATOM 2368 N N . THR A 1 307 ? 24.558 -10.142 -44.679 1.00 59.25 307 THR A N 1
ATOM 2369 C CA . THR A 1 307 ? 24.288 -10.799 -43.401 1.00 59.25 307 THR A CA 1
ATOM 2370 C C . THR A 1 307 ? 23.603 -12.155 -43.669 1.00 59.25 307 THR A C 1
ATOM 2372 O O . THR A 1 307 ? 22.553 -12.200 -44.304 1.00 59.25 307 THR A O 1
ATOM 2375 N N . PRO A 1 308 ? 24.131 -13.302 -43.212 1.00 51.38 308 PRO A N 1
ATOM 2376 C CA . PRO A 1 308 ? 23.624 -14.639 -43.546 1.00 51.38 308 PRO A CA 1
ATOM 2377 C C . PRO A 1 308 ? 22.331 -15.017 -42.791 1.00 51.38 308 PRO A C 1
ATOM 2379 O O . PRO A 1 308 ? 22.252 -16.074 -42.177 1.00 51.38 308 PRO A O 1
ATOM 2382 N N . ALA A 1 309 ? 21.303 -14.166 -42.833 1.00 51.19 309 ALA A N 1
ATOM 2383 C CA . ALA A 1 309 ? 19.988 -14.424 -42.236 1.00 51.19 309 ALA A CA 1
ATOM 2384 C C . ALA A 1 309 ? 18.821 -14.378 -43.247 1.00 51.19 309 ALA A C 1
ATOM 2386 O O . ALA A 1 309 ? 17.696 -14.735 -42.901 1.00 51.19 309 ALA A O 1
ATOM 2387 N N . ALA A 1 310 ? 19.052 -13.969 -44.501 1.00 41.75 310 ALA A N 1
ATOM 2388 C CA . ALA A 1 310 ? 17.969 -13.802 -45.477 1.00 41.75 310 ALA A CA 1
ATOM 2389 C C . ALA A 1 310 ? 17.581 -15.087 -46.249 1.00 41.75 310 ALA A C 1
ATOM 2391 O O . ALA A 1 310 ? 16.454 -15.175 -46.736 1.00 41.75 310 ALA A O 1
ATOM 2392 N N . ASP A 1 311 ? 18.451 -16.104 -46.330 1.00 35.50 311 ASP A N 1
ATOM 2393 C CA . ASP A 1 311 ? 18.215 -17.288 -47.190 1.00 35.50 311 ASP A CA 1
ATOM 2394 C C . ASP A 1 311 ? 17.238 -18.325 -46.577 1.00 35.50 311 ASP A C 1
ATOM 2396 O O . ASP A 1 311 ? 16.738 -19.213 -47.268 1.00 35.50 311 ASP A O 1
ATOM 2400 N N . GLU A 1 312 ? 16.887 -18.214 -45.288 1.00 41.41 312 GLU A N 1
ATOM 2401 C CA . GLU A 1 312 ? 16.046 -19.220 -44.611 1.00 41.41 312 GLU A CA 1
ATOM 2402 C C . GLU A 1 312 ? 14.536 -18.933 -44.671 1.00 41.41 312 GLU A C 1
ATOM 2404 O O . GLU A 1 312 ? 13.729 -19.866 -44.674 1.00 41.41 312 GLU A O 1
ATOM 2409 N N . ARG A 1 313 ? 14.110 -17.668 -44.814 1.00 38.72 313 ARG A N 1
ATOM 2410 C CA . ARG A 1 313 ? 12.672 -17.345 -44.953 1.00 38.72 313 ARG A CA 1
ATOM 2411 C C . ARG A 1 313 ? 12.151 -17.485 -46.385 1.00 38.72 313 ARG A C 1
ATOM 2413 O O . ARG A 1 313 ? 10.973 -17.787 -46.553 1.00 38.72 313 ARG A O 1
ATOM 2420 N N . GLN A 1 314 ? 12.997 -17.327 -47.406 1.00 39.34 314 GLN A N 1
ATOM 2421 C CA . GLN A 1 314 ? 12.585 -17.495 -48.809 1.00 39.34 314 GLN A CA 1
ATOM 2422 C C . GLN A 1 314 ? 12.502 -18.963 -49.252 1.00 39.34 314 GLN A C 1
ATOM 2424 O O . GLN A 1 314 ? 11.700 -19.281 -50.125 1.00 39.34 314 GLN A O 1
ATOM 2429 N N . ARG A 1 315 ? 13.253 -19.881 -48.623 1.00 37.25 315 ARG A N 1
ATOM 2430 C CA . ARG A 1 315 ? 13.125 -21.325 -48.898 1.00 37.25 315 ARG A CA 1
ATOM 2431 C C . ARG A 1 315 ? 11.900 -21.964 -48.241 1.00 37.25 315 ARG A C 1
ATOM 2433 O O . ARG A 1 315 ? 11.365 -22.919 -48.786 1.00 37.25 315 ARG A O 1
ATOM 2440 N N . SER A 1 316 ? 11.426 -21.423 -47.117 1.00 39.41 316 SER A N 1
ATOM 2441 C CA . SER A 1 316 ? 10.259 -21.956 -46.393 1.00 39.41 316 SER A CA 1
ATOM 2442 C C . SER A 1 316 ? 8.908 -21.575 -47.026 1.00 39.41 316 SER A C 1
ATOM 2444 O O . SER A 1 316 ? 7.910 -22.244 -46.787 1.00 39.41 316 SER A O 1
ATOM 2446 N N . SER A 1 317 ? 8.847 -20.542 -47.879 1.00 40.06 317 SER A N 1
ATOM 2447 C CA . SER A 1 317 ? 7.625 -20.221 -48.642 1.00 40.06 317 SER A CA 1
ATOM 2448 C C . SER A 1 317 ? 7.548 -20.893 -50.020 1.00 40.06 317 SER A C 1
ATOM 2450 O O . SER A 1 317 ? 6.547 -20.727 -50.717 1.00 40.06 317 SER A O 1
ATOM 2452 N N . ALA A 1 318 ? 8.583 -21.644 -50.413 1.00 42.53 318 ALA A N 1
ATOM 2453 C CA . ALA A 1 318 ? 8.680 -22.333 -51.702 1.00 42.53 318 ALA A CA 1
ATOM 2454 C C . ALA A 1 318 ? 8.817 -23.868 -51.576 1.00 42.53 318 ALA A C 1
ATOM 2456 O O . ALA A 1 318 ? 9.090 -24.527 -52.581 1.00 42.53 318 ALA A O 1
ATOM 2457 N N . GLY A 1 319 ? 8.641 -24.423 -50.370 1.00 38.06 319 GLY A N 1
ATOM 2458 C CA . GLY A 1 319 ? 8.681 -25.862 -50.076 1.00 38.06 319 GLY A CA 1
ATOM 2459 C C . GLY A 1 319 ? 7.332 -26.412 -49.643 1.00 38.06 319 GLY A C 1
ATOM 2460 O O . GLY A 1 319 ? 6.688 -25.758 -48.795 1.00 38.06 319 GLY A O 1
#

Secondary structure (DSSP, 8-state):
----------------------------------------------------------HHHHHHHHHHHHHHHHHHHHHHHHHHHHHHHHHHHHHHHHS-GGGHHHHHHHTTHHHHHHHHHHHHHHHHHHT--SS-HHHHHHHHHHHHHHHHHHHHHHHHHHHHHHHHHHHHTT--HHHHTHHHHHHHHHHHHHHHHHHHHHHHHHHHHHHHHHHHHHHS--SS---S--SSHHHHHHHHHHHHHHHHHHTTT-TTTTTS-HHHHHHHHHHHHTS---HHHHHHHH---HHHHHHHHHHHHHHHHHTTTSHHHHHHT--

Foldseek 3Di:
DDDDDDDDDDDDDDDDDDDDYDDDDDDDDDDDDDDDDDDDDDPPPPPPPPPPPPCPPDVVNVVVVVVVLVVLLVVLVVLLVVLLCVLLVLQLVLQLVPDDPVCSVVSSVVSNVLVVQLVVLVVVLVVLVVVDDDPDVPVSVVVSVVSVVVSVVSNVVSLVSSLVSQLVVVVVVVDDNVCSSVVSVVSVVSNVVSVVSNVVSVVVVVVVVVVVVVVVVVVPPDPDDDFDQDPDPVVNLVNLLVLLVQLCVVCVPPPVSVPDHSSNLSVLVCCVPVVVDDLVRSCVPPVDDSVRSVSSVVSSVVSVVVRPPPPVVVVVVVD

Organism: Mycobacteroides chelonae (NCBI:txid1774)